Protein AF-A0A8T5QJD5-F1 (afdb_monomer_lite)

Radius of gyration: 32.27 Å; chains: 1; bounding box: 84×69×72 Å

Structure (mmCIF, N/CA/C/O backbone):
data_AF-A0A8T5QJD5-F1
#
_entry.id   AF-A0A8T5QJD5-F1
#
loop_
_atom_site.group_PDB
_atom_site.id
_atom_site.type_symbol
_atom_site.label_atom_id
_atom_site.label_alt_id
_atom_site.label_comp_id
_atom_site.label_asym_id
_atom_site.label_entity_id
_atom_site.label_seq_id
_atom_site.pdbx_PDB_ins_code
_atom_site.Cartn_x
_atom_site.Cartn_y
_atom_site.Cartn_z
_atom_site.occupancy
_atom_site.B_iso_or_equiv
_atom_site.auth_seq_id
_atom_site.auth_comp_id
_atom_site.auth_asym_id
_atom_site.auth_atom_id
_atom_site.pdbx_PDB_model_num
ATOM 1 N N . MET A 1 1 ? -54.727 23.164 -5.456 1.00 49.88 1 MET A N 1
ATOM 2 C CA . MET A 1 1 ? -55.532 22.119 -4.782 1.00 49.88 1 MET A CA 1
ATOM 3 C C . MET A 1 1 ? -55.330 22.254 -3.285 1.00 49.88 1 MET A C 1
ATOM 5 O O . MET A 1 1 ? -54.201 22.449 -2.861 1.00 49.88 1 MET A O 1
ATOM 9 N N . LYS A 1 2 ? -56.424 22.290 -2.519 1.00 39.78 2 LYS A N 1
ATOM 10 C CA . LYS A 1 2 ? -56.432 22.656 -1.095 1.00 39.78 2 LYS A CA 1
ATOM 11 C C . LYS A 1 2 ? -55.847 21.521 -0.223 1.00 39.78 2 LYS A C 1
ATOM 13 O O . LYS A 1 2 ? -56.154 20.363 -0.504 1.00 39.78 2 LYS A O 1
ATOM 18 N N . PRO A 1 3 ? -55.087 21.832 0.849 1.00 51.38 3 PRO A N 1
ATOM 19 C CA . PRO A 1 3 ? -54.448 20.852 1.747 1.00 51.38 3 PRO A CA 1
ATOM 20 C C . PRO A 1 3 ? -55.436 19.960 2.524 1.00 51.38 3 PRO A C 1
ATOM 22 O O . PRO A 1 3 ? -55.042 19.005 3.180 1.00 51.38 3 PRO A O 1
ATOM 25 N N . THR A 1 4 ? -56.735 20.232 2.414 1.00 52.94 4 THR A N 1
ATOM 26 C CA . THR A 1 4 ? -57.820 19.516 3.091 1.00 52.94 4 THR A CA 1
ATOM 27 C C . THR A 1 4 ? -58.129 18.140 2.487 1.00 52.94 4 THR A C 1
ATOM 29 O O . THR A 1 4 ? -58.708 17.302 3.166 1.00 52.94 4 THR A O 1
ATOM 32 N N . ILE A 1 5 ? -57.737 17.882 1.233 1.00 55.28 5 ILE A N 1
ATOM 33 C CA . ILE A 1 5 ? -58.013 16.600 0.553 1.00 55.28 5 ILE A CA 1
ATOM 34 C C . ILE A 1 5 ? -56.973 15.532 0.934 1.00 55.28 5 ILE A C 1
ATOM 36 O O . ILE A 1 5 ? -57.301 14.350 1.000 1.00 55.28 5 ILE A O 1
ATOM 40 N N . LEU A 1 6 ? -55.741 15.940 1.264 1.00 51.81 6 LEU A N 1
ATOM 41 C CA . LEU A 1 6 ? -54.671 15.009 1.640 1.00 51.81 6 LEU A CA 1
ATOM 42 C C . LEU A 1 6 ? -54.921 14.355 3.012 1.00 51.81 6 LEU A C 1
ATOM 44 O O . LEU A 1 6 ? -54.560 13.201 3.222 1.00 51.81 6 LEU A O 1
ATOM 48 N N . LEU A 1 7 ? -55.583 15.072 3.928 1.00 50.38 7 LEU A N 1
ATOM 49 C CA . LEU A 1 7 ? -55.827 14.603 5.296 1.00 50.38 7 LEU A CA 1
ATOM 50 C C . LEU A 1 7 ? -56.863 13.464 5.367 1.00 50.38 7 LEU A C 1
ATOM 52 O O . LEU A 1 7 ? -56.804 12.631 6.264 1.00 50.38 7 LEU A O 1
ATOM 56 N N . ILE A 1 8 ? -57.792 13.404 4.407 1.00 57.72 8 ILE A N 1
ATOM 57 C CA . ILE A 1 8 ? -58.857 12.387 4.373 1.00 57.72 8 ILE A CA 1
ATOM 58 C C . ILE A 1 8 ? -58.313 11.039 3.872 1.00 57.72 8 ILE A C 1
ATOM 60 O O . ILE A 1 8 ? -58.752 9.992 4.336 1.00 57.72 8 ILE A O 1
ATOM 64 N N . ILE A 1 9 ? -57.309 11.050 2.990 1.00 57.97 9 ILE A N 1
ATOM 65 C CA . ILE A 1 9 ? -56.689 9.821 2.466 1.00 57.97 9 ILE A CA 1
ATOM 66 C C . ILE A 1 9 ? -55.819 9.142 3.539 1.00 57.97 9 ILE A C 1
ATOM 68 O O . ILE A 1 9 ? -55.771 7.916 3.603 1.00 57.97 9 ILE A O 1
ATOM 72 N N . LEU A 1 10 ? -55.196 9.917 4.436 1.00 52.00 10 LEU A N 1
ATOM 73 C CA . LEU A 1 10 ? -54.355 9.377 5.511 1.00 52.00 10 LEU A CA 1
ATOM 74 C C . LEU A 1 10 ? -55.168 8.666 6.616 1.00 52.00 10 LEU A C 1
ATOM 76 O O . LEU A 1 10 ? -54.679 7.717 7.219 1.00 52.00 10 LEU A O 1
ATOM 80 N N . LEU A 1 11 ? -56.418 9.079 6.858 1.00 53.69 11 LEU A N 1
ATOM 81 C CA . LEU A 1 11 ? -57.286 8.501 7.899 1.00 53.69 11 LEU A CA 1
ATOM 82 C C . LEU A 1 11 ? -57.905 7.147 7.511 1.00 53.69 11 LEU A C 1
ATOM 84 O O . LEU A 1 11 ? -58.230 6.359 8.395 1.00 53.69 11 LEU A O 1
ATOM 88 N N . VAL A 1 12 ? -58.027 6.841 6.215 1.00 55.97 12 VAL A N 1
ATOM 89 C CA . VAL A 1 12 ? -58.604 5.567 5.736 1.00 55.97 12 VAL A CA 1
ATOM 90 C C . VAL A 1 12 ? -57.592 4.413 5.791 1.00 55.97 12 VAL A C 1
ATOM 92 O O . VAL A 1 12 ? -57.984 3.256 5.899 1.00 55.97 12 VAL A O 1
ATOM 95 N N . LEU A 1 13 ? -56.286 4.699 5.786 1.00 48.38 13 LEU A N 1
ATOM 96 C CA . LEU A 1 13 ? -55.245 3.660 5.807 1.00 48.38 13 LEU A CA 1
ATOM 97 C C . LEU A 1 13 ? -54.925 3.128 7.214 1.00 48.38 13 LEU A C 1
ATOM 99 O O . LEU A 1 13 ? -54.359 2.047 7.337 1.00 48.38 13 LEU A O 1
ATOM 103 N N . ILE A 1 14 ? -55.317 3.841 8.276 1.00 52.28 14 ILE A N 1
ATOM 104 C CA . ILE A 1 14 ? -55.012 3.455 9.666 1.00 52.28 14 ILE A CA 1
ATOM 105 C C . ILE A 1 14 ? -56.067 2.481 10.235 1.00 52.28 14 ILE A C 1
ATOM 107 O O . ILE A 1 14 ? -55.786 1.778 11.201 1.00 52.28 14 ILE A O 1
ATOM 111 N N . SER A 1 15 ? -57.256 2.352 9.624 1.00 45.84 15 SER A N 1
ATOM 112 C CA . SER A 1 15 ? -58.313 1.456 10.137 1.00 45.84 15 SER A CA 1
ATOM 113 C C . SER A 1 15 ? -58.298 0.029 9.572 1.00 45.84 15 SER A C 1
ATOM 115 O O . SER A 1 15 ? -59.206 -0.733 9.885 1.00 45.84 15 SER A O 1
ATOM 117 N N . ALA A 1 16 ? -57.329 -0.341 8.725 1.00 44.78 16 ALA A N 1
ATOM 118 C CA . ALA A 1 16 ? -57.345 -1.626 8.011 1.00 44.78 16 ALA A CA 1
ATOM 119 C C . ALA A 1 16 ? -56.396 -2.711 8.563 1.00 44.78 16 ALA A C 1
ATOM 121 O O . ALA A 1 16 ? -56.400 -3.817 8.033 1.00 44.78 16 ALA A O 1
ATOM 122 N N . CYS A 1 17 ? -55.612 -2.447 9.616 1.00 38.91 17 CYS A N 1
ATOM 123 C CA . CYS A 1 17 ? -54.627 -3.416 10.135 1.00 38.91 17 CYS A CA 1
ATOM 124 C C . CYS A 1 17 ? -54.745 -3.707 11.640 1.00 38.91 17 CYS A C 1
ATOM 126 O O . CYS A 1 17 ? -53.747 -4.013 12.285 1.00 38.91 17 CYS A O 1
ATOM 128 N N . SER A 1 18 ? -55.944 -3.625 12.217 1.00 41.47 18 SER A N 1
ATOM 129 C CA . SER A 1 18 ? -56.172 -4.076 13.592 1.00 41.47 18 SER A CA 1
ATOM 130 C C . SER A 1 18 ? -57.350 -5.035 13.604 1.00 41.47 18 SER A C 1
ATOM 132 O O . SER A 1 18 ? -58.482 -4.572 13.533 1.00 41.47 18 SER A O 1
ATOM 134 N N . GLN A 1 19 ? -57.064 -6.343 13.591 1.00 45.50 19 GLN A N 1
ATOM 135 C CA . GLN A 1 19 ? -57.913 -7.443 14.083 1.00 45.50 19 GLN A CA 1
ATOM 136 C C . GLN A 1 19 ? -57.375 -8.789 13.582 1.00 45.50 19 GLN A C 1
ATOM 138 O O . GLN A 1 19 ? -57.713 -9.188 12.474 1.00 45.50 19 GLN A O 1
ATOM 143 N N . VAL A 1 20 ? -56.589 -9.491 14.407 1.00 37.19 20 VAL A N 1
ATOM 144 C CA . VAL A 1 20 ? -56.597 -10.966 14.498 1.00 37.19 20 VAL A CA 1
ATOM 145 C C . VAL A 1 20 ? -56.137 -11.355 15.916 1.00 37.19 20 VAL A C 1
ATOM 147 O O . VAL A 1 20 ? -54.944 -11.358 16.204 1.00 37.19 20 VAL A O 1
ATOM 150 N N . GLU A 1 21 ? -57.085 -11.658 16.802 1.00 44.12 21 GLU A N 1
ATOM 151 C CA . GLU A 1 21 ? -56.886 -12.589 17.928 1.00 44.12 21 GLU A CA 1
ATOM 152 C C . GLU A 1 21 ? -57.167 -14.013 17.426 1.00 44.12 21 GLU A C 1
ATOM 154 O O . GLU A 1 21 ? -57.973 -14.176 16.502 1.00 44.12 21 GLU A O 1
ATOM 159 N N . PRO A 1 22 ? -56.593 -15.047 18.061 1.00 40.88 22 PRO A N 1
ATOM 160 C CA . PRO A 1 22 ? -57.340 -16.289 18.178 1.00 40.88 22 PRO A CA 1
ATOM 161 C C . PRO A 1 22 ? -57.477 -16.792 19.621 1.00 40.88 22 PRO A C 1
ATOM 163 O O . PRO A 1 22 ? -56.511 -16.979 20.358 1.00 40.88 22 PRO A O 1
ATOM 166 N N . GLU A 1 23 ? -58.756 -16.995 19.923 1.00 31.12 23 GLU A N 1
ATOM 167 C CA . GLU A 1 23 ? -59.457 -17.867 20.863 1.00 31.12 23 GLU A CA 1
ATOM 168 C C . GLU A 1 23 ? -58.674 -18.937 21.646 1.00 31.12 23 GLU A C 1
ATOM 170 O O . GLU A 1 23 ? -57.977 -19.799 21.111 1.00 31.12 23 GLU A O 1
ATOM 175 N N . ILE A 1 24 ? -58.964 -18.917 22.948 1.00 35.16 24 ILE A N 1
ATOM 176 C CA . ILE A 1 24 ? -58.814 -19.982 23.940 1.00 35.16 24 ILE A CA 1
ATOM 177 C C . ILE A 1 24 ? -59.814 -21.102 23.619 1.00 35.16 24 ILE A C 1
ATOM 179 O O . ILE A 1 24 ? -60.986 -20.821 23.373 1.00 35.16 24 ILE A O 1
ATOM 183 N N . ASN A 1 25 ? -59.388 -22.365 23.694 1.00 30.83 25 ASN A N 1
ATOM 184 C CA . ASN A 1 25 ? -60.309 -23.500 23.729 1.00 30.83 25 ASN A CA 1
ATOM 185 C C . ASN A 1 25 ? -59.859 -24.492 24.813 1.00 30.83 25 ASN A C 1
ATOM 187 O O . ASN A 1 25 ? -58.788 -25.091 24.709 1.00 30.83 25 ASN A O 1
ATOM 191 N N . GLU A 1 26 ? -60.667 -24.614 25.866 1.00 35.12 26 GLU A N 1
ATOM 192 C CA . GLU A 1 26 ? -60.489 -25.552 26.975 1.00 35.12 26 GLU A CA 1
ATOM 193 C C . GLU A 1 26 ? -61.300 -26.843 26.742 1.00 35.12 26 GLU A C 1
ATOM 195 O O . GLU A 1 26 ? -62.488 -26.784 26.437 1.00 35.12 26 GLU A O 1
ATOM 200 N N . GLU A 1 27 ? -60.625 -27.977 26.988 1.00 35.97 27 GLU A N 1
ATOM 201 C CA . GLU A 1 27 ? -61.108 -29.225 27.625 1.00 35.97 27 GLU A CA 1
ATOM 202 C C . GLU A 1 27 ? -62.121 -30.166 26.905 1.00 35.97 27 GLU A C 1
ATOM 204 O O . GLU A 1 27 ? -62.962 -29.738 26.117 1.00 35.97 27 GLU A O 1
ATOM 209 N N . PRO A 1 28 ? -62.014 -31.507 27.120 1.00 36.69 28 PRO A N 1
ATOM 210 C CA . PRO A 1 28 ? -62.523 -32.123 28.354 1.00 36.69 28 PRO A CA 1
ATOM 211 C C . PRO A 1 28 ? -61.636 -33.186 29.030 1.00 36.69 28 PRO A C 1
ATOM 213 O O . PRO A 1 28 ? -61.000 -34.035 28.406 1.00 36.69 28 PRO A O 1
ATOM 216 N N . VAL A 1 29 ? -61.739 -33.159 30.359 1.00 33.19 29 VAL A N 1
ATOM 217 C CA . VAL A 1 29 ? -61.403 -34.173 31.367 1.00 33.19 29 VAL A CA 1
ATOM 218 C C . VAL A 1 29 ? -62.028 -35.546 31.072 1.00 33.19 29 VAL A C 1
ATOM 220 O O . VAL A 1 29 ? -63.230 -35.644 30.828 1.00 33.19 29 VAL A O 1
ATOM 223 N N . VAL A 1 30 ? -61.251 -36.623 31.252 1.00 32.59 30 VAL A N 1
ATOM 224 C CA . VAL A 1 30 ? -61.767 -37.950 31.645 1.00 32.59 30 VAL A CA 1
ATOM 225 C C . VAL A 1 30 ? -60.861 -38.526 32.738 1.00 32.59 30 VAL A C 1
ATOM 227 O O . VAL A 1 30 ? -59.655 -38.657 32.558 1.00 32.59 30 VAL A O 1
ATOM 230 N N . ALA A 1 31 ? -61.465 -38.844 33.882 1.00 31.39 31 ALA A N 1
ATOM 231 C CA . ALA A 1 31 ? -60.838 -39.422 35.065 1.00 31.39 31 ALA A CA 1
ATOM 232 C C . ALA A 1 31 ? -60.899 -40.962 35.056 1.00 31.39 31 ALA A C 1
ATOM 234 O O . ALA A 1 31 ? -61.923 -41.504 34.644 1.00 31.39 31 ALA A O 1
ATOM 235 N N . ALA A 1 32 ? -59.865 -41.637 35.583 1.00 28.56 32 ALA A N 1
ATOM 236 C CA . ALA A 1 32 ? -59.956 -42.676 36.633 1.00 28.56 32 ALA A CA 1
ATOM 237 C C . ALA A 1 32 ? -58.623 -43.442 36.833 1.00 28.56 32 ALA A C 1
ATOM 239 O O . ALA A 1 32 ? -58.119 -43.993 35.864 1.00 28.56 32 ALA A O 1
ATOM 240 N N . ALA A 1 33 ? -58.157 -43.466 38.099 1.00 27.30 33 ALA A N 1
ATOM 241 C CA . ALA A 1 33 ? -57.460 -44.514 38.892 1.00 27.30 33 ALA A CA 1
ATOM 242 C C . ALA A 1 33 ? -56.319 -45.345 38.232 1.00 27.30 33 ALA A C 1
ATOM 244 O O . ALA A 1 33 ? -56.444 -45.778 37.100 1.00 27.30 33 ALA A O 1
ATOM 245 N N . GLU A 1 34 ? -55.164 -45.649 38.834 1.00 31.20 34 GLU A N 1
ATOM 246 C CA . GLU A 1 34 ? -54.807 -46.061 40.203 1.00 31.20 34 GLU A CA 1
ATOM 247 C C . GLU A 1 34 ? -53.324 -45.728 40.520 1.00 31.20 34 GLU A C 1
ATOM 249 O O . GLU A 1 34 ? -52.548 -45.328 39.655 1.00 31.20 34 GLU A O 1
ATOM 254 N N . GLU A 1 35 ? -52.980 -45.880 41.799 1.00 31.72 35 GLU A N 1
ATOM 255 C CA . GLU A 1 35 ? -51.715 -45.639 42.505 1.00 31.72 35 GLU A CA 1
ATOM 256 C C . GLU A 1 35 ? -50.503 -46.428 41.958 1.00 31.72 35 GLU A C 1
ATOM 258 O O . GLU A 1 35 ? -50.637 -47.598 41.627 1.00 31.72 35 GLU A O 1
ATOM 263 N N . GLU A 1 36 ? -49.297 -45.841 41.953 1.00 29.75 36 GLU A N 1
ATOM 264 C CA . GLU A 1 36 ? -48.186 -46.265 42.829 1.00 29.75 36 GLU A CA 1
ATOM 265 C C . GLU A 1 36 ? -46.891 -45.461 42.599 1.00 29.75 36 GLU A C 1
ATOM 267 O O . GLU A 1 36 ? -46.620 -44.858 41.566 1.00 29.75 36 GLU A O 1
ATOM 272 N N . HIS A 1 37 ? -46.119 -45.442 43.674 1.00 29.91 37 HIS A N 1
ATOM 273 C CA . HIS A 1 37 ? -44.951 -44.652 44.024 1.00 29.91 37 HIS A CA 1
ATOM 274 C C . HIS A 1 37 ? -43.679 -45.089 43.267 1.00 29.91 37 HIS A C 1
ATOM 276 O O . HIS A 1 37 ? -43.241 -46.207 43.496 1.00 29.91 37 HIS A O 1
ATOM 282 N N . VAL A 1 38 ? -43.000 -44.211 42.510 1.00 34.75 38 VAL A N 1
ATOM 283 C CA . VAL A 1 38 ? -41.521 -44.220 42.382 1.00 34.75 38 VAL A CA 1
ATOM 284 C C . VAL A 1 38 ? -41.025 -42.796 42.095 1.00 34.75 38 VAL A C 1
ATOM 286 O O . VAL A 1 38 ? -41.482 -42.138 41.167 1.00 34.75 38 VAL A O 1
ATOM 289 N N . GLN A 1 39 ? -40.109 -42.318 42.937 1.00 36.06 39 GLN A N 1
ATOM 290 C CA . GLN A 1 39 ? -39.330 -41.096 42.745 1.00 36.06 39 GLN A CA 1
ATOM 291 C C . GLN A 1 39 ? -38.335 -41.299 41.595 1.00 36.06 39 GLN A C 1
ATOM 293 O O . GLN A 1 39 ? -37.479 -42.174 41.696 1.00 36.06 39 GLN A O 1
ATOM 298 N N . GLU A 1 40 ? -38.396 -40.467 40.558 1.00 33.69 40 GLU A N 1
ATOM 299 C CA . GLU A 1 40 ? -37.273 -40.265 39.639 1.00 33.69 40 GLU A CA 1
ATOM 300 C C . GLU A 1 40 ? -36.827 -38.805 39.719 1.00 33.69 40 GLU A C 1
ATOM 302 O O . GLU A 1 40 ? -37.634 -37.876 39.646 1.00 33.69 40 GLU A O 1
ATOM 307 N N . GLU A 1 41 ? -35.529 -38.636 39.964 1.00 33.78 41 GLU A N 1
ATOM 308 C CA . GLU A 1 41 ? -34.818 -37.366 40.018 1.00 33.78 41 GLU A CA 1
ATOM 309 C C . GLU A 1 41 ? -35.130 -36.513 38.788 1.00 33.78 41 GLU A C 1
ATOM 311 O O . GLU A 1 41 ? -34.833 -36.881 37.651 1.00 33.78 41 GLU A O 1
ATOM 316 N N . VAL A 1 42 ? -35.651 -35.313 39.032 1.00 32.72 42 VAL A N 1
ATOM 317 C CA . VAL A 1 42 ? -35.564 -34.218 38.071 1.00 32.72 42 VAL A CA 1
ATOM 318 C C . VAL A 1 42 ? -34.091 -33.821 37.995 1.00 32.72 42 VAL A C 1
ATOM 320 O O . VAL A 1 42 ? -33.610 -32.999 38.771 1.00 32.72 42 VAL A O 1
ATOM 323 N N . VAL A 1 43 ? -33.352 -34.432 37.071 1.00 35.59 43 VAL A N 1
ATOM 324 C CA . VAL A 1 43 ? -32.109 -33.846 36.574 1.00 35.59 43 VAL A CA 1
ATOM 325 C C . VAL A 1 43 ? -32.535 -32.673 35.698 1.00 35.59 43 VAL A C 1
ATOM 327 O O . VAL A 1 43 ? -32.822 -32.842 34.512 1.00 35.59 43 VAL A O 1
ATOM 330 N N . GLU A 1 44 ? -32.625 -31.483 36.299 1.00 37.06 44 GLU A N 1
ATOM 331 C CA . GLU A 1 44 ? -32.599 -30.223 35.557 1.00 37.06 44 GLU A CA 1
ATOM 332 C C . GLU A 1 44 ? -31.294 -30.201 34.759 1.00 37.06 44 GLU A C 1
ATOM 334 O O . GLU A 1 44 ? -30.229 -29.814 35.237 1.00 37.06 44 GLU A O 1
ATOM 339 N N . THR A 1 45 ? -31.365 -30.670 33.518 1.00 37.09 45 THR A N 1
ATOM 340 C CA . THR A 1 45 ? -30.362 -30.356 32.514 1.00 37.09 45 THR A CA 1
ATOM 341 C C . THR A 1 45 ? -30.598 -28.901 32.159 1.00 37.09 45 THR A C 1
ATOM 343 O O . THR A 1 45 ? -31.398 -28.562 31.289 1.00 37.09 45 THR A O 1
ATOM 346 N N . VAL A 1 46 ? -29.932 -28.024 32.910 1.00 41.94 46 VAL A N 1
ATOM 347 C CA . VAL A 1 46 ? -29.691 -26.651 32.493 1.00 41.94 46 VAL A CA 1
ATOM 348 C C . VAL A 1 46 ? -28.959 -26.764 31.158 1.00 41.94 46 VAL A C 1
ATOM 350 O O . VAL A 1 46 ? -27.764 -27.048 31.110 1.00 41.94 46 VAL A O 1
ATOM 353 N N . ASN A 1 47 ? -29.696 -26.611 30.059 1.00 40.97 47 ASN A N 1
ATOM 354 C CA . ASN A 1 47 ? -29.115 -26.257 28.774 1.00 40.97 47 ASN A CA 1
ATOM 355 C C . ASN A 1 47 ? -28.573 -24.834 28.943 1.00 40.97 47 ASN A C 1
ATOM 357 O O . ASN A 1 47 ? -29.205 -23.855 28.551 1.00 40.97 47 ASN A O 1
ATOM 361 N N . GLU A 1 48 ? -27.410 -24.717 29.582 1.00 41.19 48 GLU A N 1
ATOM 362 C CA . GLU A 1 48 ? -26.517 -23.598 29.352 1.00 41.19 48 GLU A CA 1
ATOM 363 C C . GLU A 1 48 ? -26.147 -23.694 27.873 1.00 41.19 48 GLU A C 1
ATOM 365 O O . GLU A 1 48 ? -25.255 -24.438 27.464 1.00 41.19 48 GLU A O 1
ATOM 370 N N . THR A 1 49 ? -26.889 -22.970 27.035 1.00 37.81 49 THR A N 1
ATOM 371 C CA . THR A 1 49 ? -26.317 -22.413 25.817 1.00 37.81 49 THR A CA 1
ATOM 372 C C . THR A 1 49 ? -25.109 -21.617 26.273 1.00 37.81 49 THR A C 1
ATOM 374 O O . THR A 1 49 ? -25.230 -20.474 26.705 1.00 37.81 49 THR A O 1
ATOM 377 N N . ILE A 1 50 ? -23.951 -22.270 26.250 1.00 49.66 50 ILE A N 1
ATOM 378 C CA . ILE A 1 50 ? -22.668 -21.599 26.203 1.00 49.66 50 ILE A CA 1
ATOM 379 C C . ILE A 1 50 ? -22.767 -20.769 24.926 1.00 49.66 50 ILE A C 1
ATOM 381 O O . ILE A 1 50 ? -22.652 -21.309 23.826 1.00 49.66 50 ILE A O 1
ATOM 385 N N . GLU A 1 51 ? -23.106 -19.486 25.058 1.00 45.12 51 GLU A N 1
ATOM 386 C CA . GLU A 1 51 ? -22.786 -18.523 24.017 1.00 45.12 51 GLU A CA 1
ATOM 387 C C . GLU A 1 51 ? -21.286 -18.701 23.796 1.00 45.12 51 GLU A C 1
ATOM 389 O O . GLU A 1 51 ? -20.489 -18.428 24.696 1.00 45.12 51 GLU A O 1
ATOM 394 N N . GLU A 1 52 ? -20.905 -19.285 22.654 1.00 43.97 52 GLU A N 1
ATOM 395 C CA . GLU A 1 52 ? -19.526 -19.249 22.191 1.00 43.97 52 GLU A CA 1
ATOM 396 C C . GLU A 1 52 ? -19.181 -17.772 22.093 1.00 43.97 52 GLU A C 1
ATOM 398 O O . GLU A 1 52 ? -19.534 -17.088 21.134 1.00 43.97 52 GLU A O 1
ATOM 403 N N . GLN A 1 53 ? -18.577 -17.259 23.160 1.00 50.28 53 GLN A N 1
ATOM 404 C CA . GLN A 1 53 ? -18.088 -15.906 23.216 1.00 50.28 53 GLN A CA 1
ATOM 405 C C . GLN A 1 53 ? -17.017 -15.846 22.135 1.00 50.28 53 GLN A C 1
ATOM 407 O O . GLN A 1 53 ? -15.944 -16.438 22.290 1.00 50.28 53 GLN A O 1
ATOM 412 N N . GLU A 1 54 ? -17.366 -15.242 20.994 1.00 60.94 54 GLU A N 1
ATOM 413 C CA . GLU A 1 54 ? -16.439 -15.088 19.883 1.00 60.94 54 GLU A CA 1
ATOM 414 C C . GLU A 1 54 ? -15.131 -14.526 20.448 1.00 60.94 54 GLU A C 1
ATOM 416 O O . GLU A 1 54 ? -15.165 -13.623 21.296 1.00 60.94 54 GLU A O 1
ATOM 421 N N . PRO A 1 55 ? -13.976 -15.092 20.062 1.00 64.94 55 PRO A N 1
ATOM 422 C CA . PRO A 1 55 ? -12.711 -14.676 20.632 1.00 64.94 55 PRO A CA 1
ATOM 423 C C . PRO A 1 55 ? -12.569 -13.167 20.452 1.00 64.94 55 PRO A C 1
ATOM 425 O O . PRO A 1 55 ? -12.722 -12.647 19.345 1.00 64.94 55 PRO A O 1
ATOM 428 N N . VAL A 1 56 ? -12.290 -12.466 21.552 1.00 77.19 56 VAL A N 1
ATOM 429 C CA . VAL A 1 56 ? -12.016 -11.029 21.530 1.00 77.19 56 VAL A CA 1
ATOM 430 C C . VAL A 1 56 ? -10.733 -10.826 20.726 1.00 77.19 56 VAL A C 1
ATOM 432 O O . VAL A 1 56 ? -9.633 -10.974 21.251 1.00 77.19 56 VAL A O 1
ATOM 435 N N . ILE A 1 57 ? -10.882 -10.550 19.432 1.00 88.06 57 ILE A N 1
ATOM 436 C CA . ILE A 1 57 ? -9.769 -10.209 18.547 1.00 88.06 57 ILE A CA 1
ATOM 437 C C . ILE A 1 57 ? -9.342 -8.769 18.817 1.00 88.06 57 ILE A C 1
ATOM 439 O O . ILE A 1 57 ? -10.179 -7.868 18.930 1.00 88.06 57 ILE A O 1
ATOM 443 N N . THR A 1 58 ? -8.035 -8.546 18.893 1.00 92.88 58 THR A N 1
ATOM 444 C CA . THR A 1 58 ? -7.466 -7.196 18.992 1.00 92.88 58 THR A CA 1
ATOM 445 C C . THR A 1 58 ? -7.773 -6.371 17.736 1.00 92.88 58 THR A C 1
ATOM 447 O O . THR A 1 58 ? -8.160 -6.907 16.690 1.00 92.88 58 THR A O 1
ATOM 450 N N . CYS A 1 59 ? -7.616 -5.044 17.820 1.00 94.56 59 CYS A N 1
ATOM 451 C CA . CYS A 1 59 ? -7.815 -4.173 16.660 1.00 94.56 59 CYS A CA 1
ATOM 452 C C . CYS A 1 59 ? -6.842 -4.537 15.533 1.00 94.56 59 CYS A C 1
ATOM 454 O O . CYS A 1 59 ? -7.244 -4.641 14.376 1.00 94.56 59 CYS A O 1
ATOM 456 N N . GLU A 1 60 ? -5.581 -4.788 15.871 1.00 96.12 60 GLU A N 1
ATOM 457 C CA . GLU A 1 60 ? -4.536 -5.158 14.928 1.00 96.12 60 GLU A CA 1
ATOM 458 C C . GLU A 1 60 ? -4.826 -6.511 14.270 1.00 96.12 60 GLU A C 1
ATOM 460 O O . GLU A 1 60 ? -4.755 -6.606 13.049 1.00 96.12 60 GLU A O 1
ATOM 465 N N . GLU A 1 61 ? -5.251 -7.530 15.026 1.00 95.62 61 GLU A N 1
ATOM 466 C CA . GLU A 1 61 ? -5.653 -8.829 14.456 1.00 95.62 61 GLU A CA 1
ATOM 467 C C . GLU A 1 61 ? -6.868 -8.696 13.527 1.00 95.62 61 GLU A C 1
ATOM 469 O O . GLU A 1 61 ? -6.914 -9.299 12.450 1.00 95.62 61 GLU A O 1
ATOM 474 N N . TRP A 1 62 ? -7.849 -7.870 13.906 1.00 95.25 62 TRP A N 1
ATOM 475 C CA . TRP A 1 62 ? -8.974 -7.537 13.036 1.00 95.25 62 TRP A CA 1
ATOM 476 C C . TRP A 1 62 ? -8.504 -6.833 11.754 1.00 95.25 62 TRP A C 1
ATOM 478 O O . TRP A 1 62 ? -8.921 -7.218 10.659 1.00 95.25 62 TRP A O 1
ATOM 488 N N . ALA A 1 63 ? -7.618 -5.845 11.853 1.00 96.69 63 ALA A N 1
ATOM 489 C CA . ALA A 1 63 ? -7.090 -5.124 10.702 1.00 96.69 63 ALA A CA 1
ATOM 490 C C . ALA A 1 63 ? -6.278 -6.043 9.774 1.00 96.69 63 ALA A C 1
ATOM 492 O O . ALA A 1 63 ? -6.471 -6.015 8.558 1.00 96.69 63 ALA A O 1
ATOM 493 N N . GLU A 1 64 ? -5.433 -6.915 10.331 1.00 96.44 64 GLU A N 1
ATOM 494 C CA . GLU A 1 64 ? -4.674 -7.912 9.572 1.00 96.44 64 GLU A CA 1
ATOM 495 C C . GLU A 1 64 ? -5.590 -8.893 8.832 1.00 96.44 64 GLU A C 1
ATOM 497 O O . GLU A 1 64 ? -5.309 -9.263 7.689 1.00 96.44 64 GLU A O 1
ATOM 502 N N . SER A 1 65 ? -6.737 -9.253 9.422 1.00 95.25 65 SER A N 1
ATOM 503 C CA . SER A 1 65 ? -7.734 -10.110 8.765 1.00 95.25 65 SER A CA 1
ATOM 504 C C . SER A 1 65 ? -8.318 -9.495 7.481 1.00 95.25 65 SER A C 1
ATOM 506 O O . SER A 1 65 ? -8.792 -10.227 6.601 1.00 95.25 65 SER A O 1
ATOM 508 N N . LEU A 1 66 ? -8.245 -8.163 7.351 1.00 95.56 66 LEU A N 1
ATOM 509 C CA . LEU A 1 66 ? -8.704 -7.394 6.194 1.00 95.56 66 LEU A CA 1
ATOM 510 C C . LEU A 1 66 ? -7.621 -7.188 5.130 1.00 95.56 66 LEU A C 1
ATOM 512 O O . LEU A 1 66 ? -7.923 -6.667 4.050 1.00 95.56 66 LEU A O 1
ATOM 516 N N . PHE A 1 67 ? -6.373 -7.590 5.376 1.00 94.69 67 PHE A N 1
ATOM 517 C CA . PHE A 1 67 ? -5.322 -7.443 4.375 1.00 94.69 67 PHE A CA 1
ATOM 518 C C . PHE A 1 67 ? -5.577 -8.379 3.187 1.00 94.69 67 PHE A C 1
ATOM 520 O O . PHE A 1 67 ? -5.865 -9.568 3.368 1.00 94.69 67 PHE A O 1
ATOM 527 N N . PRO A 1 68 ? -5.466 -7.882 1.943 1.00 90.56 68 PRO A N 1
ATOM 528 C CA . PRO A 1 68 ? -5.556 -8.754 0.788 1.00 90.56 68 PRO A CA 1
ATOM 529 C C . PRO A 1 68 ? -4.332 -9.677 0.749 1.00 90.56 68 PRO A C 1
ATOM 531 O O . PRO A 1 68 ? -3.229 -9.300 1.150 1.00 90.56 68 PRO A O 1
ATOM 534 N N . MET A 1 69 ? -4.518 -10.887 0.215 1.00 88.81 69 MET A N 1
ATOM 535 C CA . MET A 1 69 ? -3.450 -11.895 0.132 1.00 88.81 69 MET A CA 1
ATOM 536 C C . MET A 1 69 ? -2.230 -11.410 -0.655 1.00 88.81 69 MET A C 1
ATOM 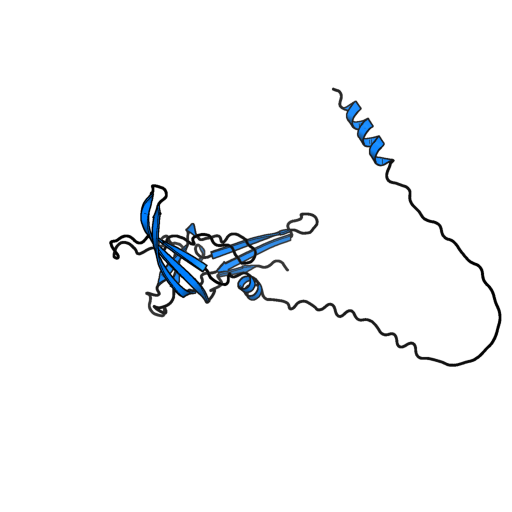538 O O . MET A 1 69 ? -1.125 -11.877 -0.414 1.00 88.81 69 MET A O 1
ATOM 542 N N . GLN A 1 70 ? -2.432 -10.508 -1.615 1.00 87.69 70 GLN A N 1
ATOM 543 C CA . GLN A 1 70 ? -1.368 -9.882 -2.386 1.00 87.69 70 GLN A CA 1
ATOM 544 C C . GLN A 1 70 ? -1.792 -8.487 -2.842 1.00 87.69 70 GLN A C 1
ATOM 546 O O . GLN A 1 70 ? -2.966 -8.239 -3.117 1.00 87.69 70 GLN A O 1
ATOM 551 N N . TRP A 1 71 ? -0.813 -7.603 -2.976 1.00 89.44 71 TRP A N 1
ATOM 552 C CA . TRP A 1 71 ? -0.966 -6.256 -3.509 1.00 89.44 71 TRP A CA 1
ATOM 553 C C . TRP A 1 71 ? -0.295 -6.177 -4.872 1.00 89.44 71 TRP A C 1
ATOM 555 O O . TRP A 1 71 ? 0.826 -6.659 -5.029 1.00 89.44 71 TRP A O 1
ATOM 565 N N . VAL A 1 72 ? -0.953 -5.559 -5.852 1.00 87.69 72 VAL A N 1
ATOM 566 C CA . VAL A 1 72 ? -0.396 -5.401 -7.201 1.00 87.69 72 VAL A CA 1
ATOM 567 C C . VAL A 1 72 ? -0.141 -3.930 -7.485 1.00 87.69 72 VAL A C 1
ATOM 569 O O . VAL A 1 72 ? -1.067 -3.132 -7.633 1.00 87.69 72 VAL A O 1
ATOM 572 N N . PHE A 1 73 ? 1.134 -3.588 -7.605 1.00 86.25 73 PHE A N 1
ATOM 573 C CA . PHE A 1 73 ? 1.585 -2.269 -8.022 1.00 86.25 73 PHE A CA 1
ATOM 574 C C . PHE A 1 73 ? 1.993 -2.308 -9.489 1.00 86.25 73 PHE A C 1
ATOM 576 O O . PHE A 1 73 ? 2.543 -3.305 -9.969 1.00 86.25 73 PHE A O 1
ATOM 583 N N . ASN A 1 74 ? 1.732 -1.219 -10.204 1.00 80.88 74 ASN A N 1
ATOM 584 C CA . ASN A 1 74 ? 2.181 -1.041 -11.574 1.00 80.88 74 ASN A CA 1
ATOM 585 C C . ASN A 1 74 ? 3.107 0.170 -11.692 1.00 80.88 74 ASN A C 1
ATOM 587 O O . ASN A 1 74 ? 2.961 1.186 -11.014 1.00 80.88 74 ASN A O 1
ATOM 591 N N . GLN A 1 75 ? 4.082 0.039 -12.578 1.00 76.19 75 GLN A N 1
ATOM 592 C CA . GLN A 1 75 ? 5.040 1.079 -12.896 1.00 76.19 75 GLN A CA 1
ATOM 593 C C . GLN A 1 75 ? 5.212 1.119 -14.409 1.00 76.19 75 GLN A C 1
ATOM 595 O O . GLN A 1 75 ? 5.562 0.110 -15.019 1.00 76.19 75 GLN A O 1
ATOM 600 N N . GLU A 1 76 ? 4.971 2.275 -15.018 1.00 74.62 76 GLU A N 1
ATOM 601 C CA . GLU A 1 76 ? 5.365 2.493 -16.407 1.00 74.62 76 GLU A CA 1
ATOM 602 C C . GLU A 1 76 ? 6.896 2.500 -16.484 1.00 74.62 76 GLU A C 1
ATOM 604 O O . GLU A 1 76 ? 7.560 3.185 -15.706 1.00 74.62 76 GLU A O 1
ATOM 609 N N . VAL A 1 77 ? 7.453 1.689 -17.381 1.00 71.88 77 VAL A N 1
ATOM 610 C CA . VAL A 1 77 ? 8.891 1.545 -17.590 1.00 71.88 77 VAL A CA 1
ATOM 611 C C . VAL A 1 77 ? 9.265 2.252 -18.876 1.00 71.88 77 VAL A C 1
ATOM 613 O O . VAL A 1 77 ? 8.888 1.815 -19.961 1.00 71.88 77 VAL A O 1
ATOM 616 N N . THR A 1 78 ? 10.023 3.339 -18.759 1.00 61.97 78 THR A N 1
ATOM 617 C CA . THR A 1 78 ? 10.615 3.984 -19.935 1.00 61.97 78 THR A CA 1
ATOM 618 C C . THR A 1 78 ? 11.877 3.239 -20.369 1.00 61.97 78 THR A C 1
ATOM 620 O O . THR A 1 78 ? 12.534 2.591 -19.553 1.00 61.97 78 THR A O 1
ATOM 623 N N . ASP A 1 79 ? 12.237 3.331 -21.652 1.00 55.50 79 ASP A N 1
ATOM 624 C CA . ASP A 1 79 ? 13.450 2.698 -22.194 1.00 55.50 79 ASP A CA 1
ATOM 625 C C . ASP A 1 79 ? 14.761 3.275 -21.604 1.00 55.50 79 ASP A C 1
ATOM 627 O O . ASP A 1 79 ? 15.826 2.703 -21.832 1.00 55.50 79 ASP A O 1
ATOM 631 N N . ASP A 1 80 ? 14.694 4.359 -20.815 1.00 52.19 80 ASP A N 1
ATOM 632 C CA . ASP A 1 80 ? 15.788 4.855 -19.970 1.00 52.19 80 ASP A CA 1
ATOM 633 C C . ASP A 1 80 ? 15.596 4.403 -18.497 1.00 52.19 80 ASP A C 1
ATOM 635 O O . ASP A 1 80 ? 14.791 4.973 -17.744 1.00 52.19 80 ASP A O 1
ATOM 639 N N . PRO A 1 81 ? 16.356 3.394 -18.027 1.00 42.94 81 PRO A N 1
ATOM 640 C CA . PRO A 1 81 ? 16.259 2.886 -16.658 1.00 42.94 81 PRO A CA 1
ATOM 641 C C . PRO A 1 81 ? 16.617 3.930 -15.589 1.00 42.94 81 PRO A C 1
ATOM 643 O O . PRO A 1 81 ? 16.222 3.779 -14.433 1.00 42.94 81 PRO A O 1
ATOM 646 N N . GLY A 1 82 ? 17.361 4.987 -15.944 1.00 44.91 82 GLY A N 1
ATOM 647 C CA . GLY A 1 82 ? 17.778 6.045 -15.020 1.00 44.91 82 GLY A CA 1
ATOM 648 C C . GLY A 1 82 ? 16.654 7.011 -14.635 1.00 44.91 82 GLY A C 1
ATOM 649 O O . GLY A 1 82 ? 16.696 7.585 -13.543 1.00 44.91 82 GLY A O 1
ATOM 650 N N . LEU A 1 83 ? 15.643 7.149 -15.500 1.00 40.47 83 LEU A N 1
ATOM 651 C CA . LEU A 1 83 ? 14.468 8.009 -15.307 1.00 40.47 83 LEU A CA 1
ATOM 652 C C . LEU A 1 83 ? 13.292 7.277 -14.643 1.00 40.47 83 LEU A C 1
ATOM 654 O O . LEU A 1 83 ? 12.386 7.908 -14.102 1.00 40.47 83 LEU A O 1
ATOM 658 N N . THR A 1 84 ? 13.322 5.946 -14.618 1.00 50.56 84 THR A N 1
ATOM 659 C CA . THR A 1 84 ? 12.209 5.117 -14.145 1.00 50.56 84 THR A CA 1
ATOM 660 C C . THR A 1 84 ? 12.363 4.760 -12.660 1.00 50.56 84 THR A C 1
ATOM 662 O O . THR A 1 84 ? 12.607 3.608 -12.303 1.00 50.56 84 THR A O 1
ATOM 665 N N . LYS A 1 85 ? 12.275 5.751 -11.763 1.00 48.22 85 LYS A N 1
ATOM 666 C CA . LYS A 1 85 ? 12.502 5.534 -10.316 1.00 48.22 85 LYS A CA 1
ATOM 667 C C . LYS A 1 85 ? 11.254 5.472 -9.444 1.00 48.22 85 LYS A C 1
ATOM 669 O O . LYS A 1 85 ? 11.376 5.122 -8.276 1.00 48.22 85 LYS A O 1
ATOM 674 N N . GLU A 1 86 ? 10.070 5.760 -9.974 1.00 53.59 86 GLU A N 1
ATOM 675 C CA . GLU A 1 86 ? 8.878 5.896 -9.132 1.00 53.59 86 GLU A CA 1
ATOM 676 C C . GLU A 1 86 ? 7.797 4.886 -9.523 1.00 53.59 86 GLU A C 1
ATOM 678 O O . GLU A 1 86 ? 7.313 4.872 -10.653 1.00 53.59 86 GLU A O 1
ATOM 683 N N . ILE A 1 87 ? 7.443 4.006 -8.583 1.00 55.78 87 ILE A N 1
ATOM 684 C CA . ILE A 1 87 ? 6.225 3.194 -8.650 1.00 55.78 87 ILE A CA 1
ATOM 685 C C . ILE A 1 87 ? 5.083 4.141 -8.277 1.00 55.78 87 ILE A C 1
ATOM 687 O O . ILE A 1 87 ? 4.954 4.521 -7.114 1.00 55.78 87 ILE A O 1
ATOM 691 N N . LEU A 1 88 ? 4.313 4.584 -9.272 1.00 58.06 88 LEU A N 1
ATOM 692 C CA . LEU A 1 88 ? 3.366 5.695 -9.113 1.00 58.06 88 LEU A CA 1
ATOM 693 C C . LEU A 1 88 ? 1.924 5.281 -8.795 1.00 58.06 88 LEU A C 1
ATOM 695 O O . LEU A 1 88 ? 1.081 6.157 -8.620 1.00 58.06 88 LEU A O 1
ATOM 699 N N . GLY A 1 89 ? 1.604 3.995 -8.667 1.00 58.91 89 GLY A N 1
ATOM 700 C CA . GLY A 1 89 ? 0.233 3.637 -8.322 1.00 58.91 89 GLY A CA 1
ATOM 701 C C . GLY A 1 89 ? 0.058 2.227 -7.803 1.00 58.91 89 GLY A C 1
ATOM 702 O O . GLY A 1 89 ? 0.535 1.252 -8.382 1.00 58.91 89 GLY A O 1
ATOM 703 N N . LEU A 1 90 ? -0.701 2.119 -6.717 1.00 69.62 90 LEU A N 1
ATOM 704 C CA . LEU A 1 90 ? -1.515 0.936 -6.495 1.00 69.62 90 LEU A CA 1
ATOM 705 C C . LEU A 1 90 ? -2.559 0.912 -7.619 1.00 69.62 90 LEU A C 1
ATOM 707 O O . LEU A 1 90 ? -3.346 1.852 -7.720 1.00 69.62 90 LEU A O 1
ATOM 711 N N . ARG A 1 91 ? -2.525 -0.114 -8.479 1.00 57.91 91 ARG A N 1
ATOM 712 C CA . ARG A 1 91 ? -3.331 -0.170 -9.714 1.00 57.91 91 ARG A CA 1
ATOM 713 C C . ARG A 1 91 ? -4.821 0.038 -9.441 1.00 57.91 91 ARG A C 1
ATOM 715 O O . ARG A 1 91 ? -5.481 0.738 -10.190 1.00 57.91 91 ARG A O 1
ATOM 722 N N . GLU A 1 92 ? -5.294 -0.598 -8.382 1.00 59.97 92 GLU A N 1
ATOM 723 C CA . GLU A 1 92 ? -6.592 -0.488 -7.724 1.00 59.97 92 GLU A CA 1
ATOM 724 C C . GLU A 1 92 ? -6.468 -1.437 -6.531 1.00 59.97 92 GLU A C 1
ATOM 726 O O . GLU A 1 92 ? -5.967 -2.555 -6.678 1.00 59.97 92 GLU A O 1
ATOM 731 N N . GLY A 1 93 ? -6.821 -0.978 -5.337 1.00 71.56 93 GLY A N 1
ATOM 732 C CA . GLY A 1 93 ? -6.686 -1.787 -4.137 1.00 71.56 93 GLY A CA 1
ATOM 733 C C . GLY A 1 93 ? -7.927 -1.662 -3.291 1.00 71.56 93 GLY A C 1
ATOM 734 O O . GLY A 1 93 ? -8.252 -0.570 -2.819 1.00 71.56 93 GLY A O 1
ATOM 735 N N . THR A 1 94 ? -8.578 -2.792 -3.074 1.00 88.19 94 THR A N 1
ATOM 736 C CA . THR A 1 94 ? -9.532 -2.954 -1.993 1.00 88.19 94 THR A CA 1
ATOM 737 C C . THR A 1 94 ? -8.893 -3.736 -0.856 1.00 88.19 94 THR A C 1
ATOM 739 O O . THR A 1 94 ? -7.989 -4.557 -1.046 1.00 88.19 94 THR A O 1
ATOM 742 N N . TRP A 1 95 ? -9.367 -3.459 0.348 1.00 93.06 95 TRP A N 1
ATOM 743 C CA . TRP A 1 95 ? -9.246 -4.384 1.461 1.00 93.06 95 TRP A CA 1
ATOM 744 C C . TRP A 1 95 ? -10.053 -5.650 1.151 1.00 93.06 95 TRP A C 1
ATOM 746 O O . TRP A 1 95 ? -10.840 -5.692 0.204 1.00 93.06 95 TRP A O 1
ATOM 756 N N . LYS A 1 96 ? -9.866 -6.707 1.938 1.00 93.69 96 LYS A N 1
ATOM 757 C CA . LYS A 1 96 ? -10.520 -8.002 1.699 1.00 93.69 96 LYS A CA 1
ATOM 758 C C . LYS A 1 96 ? -12.055 -7.938 1.745 1.00 93.69 96 LYS A C 1
ATOM 760 O O . LYS A 1 96 ? -12.706 -8.815 1.191 1.00 93.69 96 LYS A O 1
ATOM 765 N N . ASP A 1 97 ? -12.621 -6.918 2.388 1.00 92.62 97 ASP A N 1
ATOM 766 C CA . ASP A 1 97 ? -14.061 -6.644 2.444 1.00 92.62 97 ASP A CA 1
ATOM 767 C C . ASP A 1 97 ? -14.550 -5.692 1.332 1.00 92.62 97 ASP A C 1
ATOM 769 O O . ASP A 1 97 ? -15.598 -5.060 1.470 1.00 92.62 97 ASP A O 1
ATOM 773 N N . ASP A 1 98 ? -13.774 -5.560 0.254 1.00 91.00 98 ASP A N 1
ATOM 774 C CA . ASP A 1 98 ? -14.028 -4.713 -0.917 1.00 91.00 98 ASP A CA 1
ATOM 775 C C . ASP A 1 98 ? -14.015 -3.200 -0.646 1.00 91.00 98 ASP A C 1
ATOM 777 O O . ASP A 1 98 ? -14.288 -2.390 -1.538 1.00 91.00 98 ASP A O 1
ATOM 781 N N . PHE A 1 99 ? -13.638 -2.774 0.562 1.00 91.00 99 PHE A N 1
ATOM 782 C CA . PHE A 1 99 ? -13.533 -1.357 0.872 1.00 91.00 99 PHE A CA 1
ATOM 783 C C . PHE A 1 99 ? -12.300 -0.737 0.205 1.00 91.00 99 PHE A C 1
ATOM 785 O O . PHE A 1 99 ? -11.222 -1.326 0.184 1.00 91.00 99 PHE A O 1
ATOM 792 N N . MET A 1 100 ? -12.430 0.474 -0.338 1.00 89.81 100 MET A N 1
ATOM 793 C CA . MET A 1 100 ? -11.329 1.130 -1.051 1.00 89.81 100 MET A CA 1
ATOM 794 C C . MET A 1 100 ? -10.178 1.499 -0.110 1.00 89.81 100 MET A C 1
ATOM 796 O O . MET A 1 100 ? -10.383 2.132 0.931 1.00 89.81 100 MET A O 1
ATOM 800 N N . ILE A 1 101 ? -8.953 1.182 -0.525 1.00 90.44 101 ILE A N 1
ATOM 801 C CA . ILE A 1 101 ? -7.735 1.603 0.168 1.00 90.44 101 ILE A CA 1
ATOM 802 C C . ILE A 1 101 ? -7.503 3.102 -0.070 1.00 90.44 101 ILE A C 1
ATOM 804 O O . ILE A 1 101 ? -7.372 3.556 -1.209 1.00 90.44 101 ILE A O 1
ATOM 808 N N . LYS A 1 10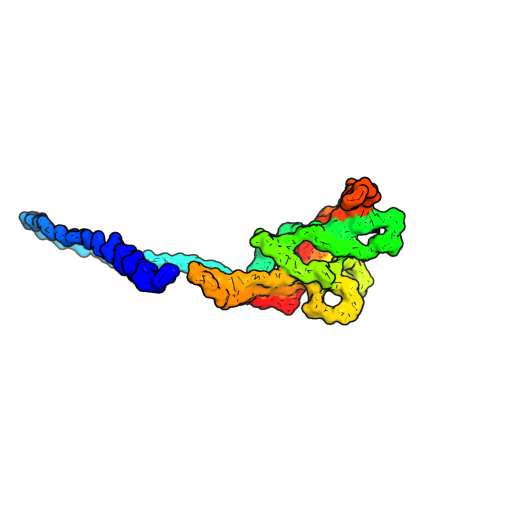2 ? -7.423 3.884 1.012 1.00 89.00 102 LYS A N 1
ATOM 809 C CA . LYS A 1 102 ? -7.116 5.325 0.981 1.00 89.00 102 LYS A CA 1
ATOM 810 C C . LYS A 1 102 ? -5.614 5.569 1.198 1.00 89.00 102 LYS A C 1
ATOM 812 O O . LYS A 1 102 ? -4.888 4.676 1.626 1.00 89.00 102 LYS A O 1
ATOM 817 N N . GLY A 1 103 ? -5.148 6.791 0.918 1.00 83.00 103 GLY A N 1
ATOM 818 C CA . GLY A 1 103 ? -3.750 7.208 1.137 1.00 83.00 103 GLY A CA 1
ATOM 819 C C . GLY A 1 103 ? -2.775 6.854 0.004 1.00 83.00 103 GLY A C 1
ATOM 820 O O . GLY A 1 103 ? -1.591 7.182 0.068 1.00 83.00 103 GLY A O 1
ATOM 821 N N . THR A 1 104 ? -3.266 6.256 -1.084 1.00 81.38 104 THR A N 1
ATOM 822 C CA . THR A 1 104 ? -2.462 5.897 -2.267 1.00 81.38 104 THR A CA 1
ATOM 823 C C . THR A 1 104 ? -1.868 7.112 -2.985 1.00 81.38 104 THR A C 1
ATOM 825 O O . THR A 1 104 ? -0.779 7.025 -3.534 1.00 81.38 104 THR A O 1
ATOM 828 N N . SER A 1 105 ? -2.529 8.273 -2.937 1.00 79.25 105 SER A N 1
ATOM 829 C CA . SER A 1 105 ? -2.055 9.510 -3.576 1.00 79.25 105 SER A CA 1
ATOM 830 C C . SER A 1 105 ? -0.948 10.241 -2.809 1.00 79.25 105 SER A C 1
ATOM 832 O O . SER A 1 105 ? -0.388 11.204 -3.327 1.00 79.25 105 SER A O 1
ATOM 834 N N . SER A 1 106 ? -0.653 9.842 -1.568 1.00 81.94 106 SER A N 1
ATOM 835 C CA . SER A 1 106 ? 0.437 10.403 -0.754 1.00 81.94 106 SER A CA 1
ATOM 836 C C . SER A 1 106 ? 1.578 9.412 -0.523 1.00 81.94 106 SER A C 1
ATOM 838 O O . SER A 1 106 ? 2.601 9.783 0.057 1.00 81.94 106 SER A O 1
ATOM 840 N N . THR A 1 107 ? 1.439 8.181 -1.018 1.00 87.00 107 THR A N 1
ATOM 841 C CA . THR A 1 107 ? 2.280 7.043 -0.648 1.00 87.00 107 THR A CA 1
ATOM 842 C C . THR A 1 107 ? 2.891 6.383 -1.875 1.00 87.00 107 THR A C 1
ATOM 844 O O . THR A 1 107 ? 2.176 5.949 -2.772 1.00 87.00 107 THR A O 1
ATOM 847 N N . LYS A 1 108 ? 4.216 6.248 -1.881 1.00 86.38 108 LYS A N 1
ATOM 848 C CA . LYS A 1 108 ? 4.955 5.406 -2.827 1.00 86.38 108 LYS A CA 1
ATOM 849 C C . LYS A 1 108 ? 5.644 4.269 -2.088 1.00 86.38 108 LYS A C 1
ATOM 851 O O . LYS A 1 108 ? 5.830 4.326 -0.873 1.00 86.38 108 LYS A O 1
ATOM 856 N N . ILE A 1 109 ? 6.039 3.245 -2.830 1.00 88.56 109 ILE A N 1
ATOM 857 C CA . ILE A 1 109 ? 6.870 2.158 -2.317 1.00 88.56 109 ILE A CA 1
ATOM 858 C C . ILE A 1 109 ? 8.234 2.195 -2.999 1.00 88.56 109 ILE A C 1
ATOM 860 O O . ILE A 1 109 ? 8.330 2.406 -4.207 1.00 88.56 109 ILE A O 1
ATOM 864 N N . GLU A 1 110 ? 9.296 2.003 -2.227 1.00 87.62 110 GLU A N 1
ATOM 865 C CA . GLU A 1 110 ? 10.674 2.047 -2.722 1.00 87.62 110 GLU A CA 1
ATOM 866 C C . GLU A 1 110 ? 11.473 0.879 -2.153 1.00 87.62 110 GLU A C 1
ATOM 868 O O . GLU A 1 110 ? 11.259 0.486 -1.007 1.00 87.62 110 GLU A O 1
ATOM 873 N N . MET A 1 111 ? 12.414 0.336 -2.930 1.00 89.44 111 MET A N 1
ATOM 874 C CA . MET A 1 111 ? 13.337 -0.676 -2.411 1.00 89.44 111 MET A CA 1
ATOM 875 C C . MET A 1 111 ? 14.141 -0.129 -1.225 1.00 89.44 111 MET A C 1
ATOM 877 O O . MET A 1 111 ? 14.512 1.052 -1.196 1.00 89.44 111 MET A O 1
ATOM 881 N N . GLY A 1 112 ? 14.436 -1.010 -0.268 1.00 90.50 112 GLY A N 1
ATOM 882 C CA . GLY A 1 112 ? 15.295 -0.706 0.871 1.00 90.50 112 GLY A CA 1
ATOM 883 C C . GLY A 1 112 ? 16.627 -0.110 0.419 1.00 90.50 112 GLY A C 1
ATOM 884 O O . GLY A 1 112 ? 17.332 -0.683 -0.411 1.00 90.50 112 GLY A O 1
ATOM 885 N N . SER A 1 113 ? 16.950 1.069 0.943 1.00 90.00 113 SER A N 1
ATOM 886 C CA . SER A 1 113 ? 18.115 1.863 0.519 1.00 90.00 113 SER A CA 1
ATOM 887 C C . SER A 1 113 ? 18.799 2.611 1.662 1.00 90.00 113 SER A C 1
ATOM 889 O O . SER A 1 113 ? 19.902 3.130 1.478 1.00 90.00 113 SER A O 1
ATOM 891 N N . LYS A 1 114 ? 18.184 2.664 2.849 1.00 91.62 114 LYS A N 1
ATOM 892 C CA . LYS A 1 114 ? 18.780 3.258 4.051 1.00 91.62 114 LYS A CA 1
ATOM 893 C C . LYS A 1 114 ? 19.459 2.198 4.915 1.00 91.62 114 LYS A C 1
ATOM 895 O O . LYS A 1 114 ? 19.141 1.013 4.859 1.00 91.62 114 LYS A O 1
ATOM 900 N N . THR A 1 115 ? 20.383 2.641 5.762 1.00 94.06 115 THR A N 1
ATOM 901 C CA . THR A 1 115 ? 21.017 1.787 6.773 1.00 94.06 115 THR A CA 1
ATOM 902 C C . THR A 1 115 ? 19.960 1.109 7.646 1.00 94.06 115 THR A C 1
ATOM 904 O O . THR A 1 115 ? 19.100 1.786 8.203 1.00 94.06 115 THR A O 1
ATOM 907 N N . GLY A 1 116 ? 20.048 -0.217 7.779 1.00 93.69 116 GLY A N 1
ATOM 908 C CA . GLY A 1 116 ? 19.102 -1.035 8.547 1.00 93.69 116 GLY A CA 1
ATOM 909 C C . GLY A 1 116 ? 17.935 -1.601 7.730 1.00 93.69 116 GLY A C 1
ATOM 910 O O . GLY A 1 116 ? 17.245 -2.487 8.220 1.00 93.69 116 GLY A O 1
ATOM 911 N N . GLU A 1 117 ? 17.734 -1.155 6.487 1.00 94.25 117 GLU A N 1
ATOM 912 C CA . GLU A 1 117 ? 16.692 -1.693 5.608 1.00 94.25 117 GLU A CA 1
ATOM 913 C C . GLU A 1 117 ? 17.170 -2.944 4.855 1.00 94.25 117 GLU A C 1
ATOM 915 O O . GLU A 1 117 ? 18.325 -3.047 4.431 1.00 94.25 117 GLU A O 1
ATOM 920 N N . ASN A 1 118 ? 16.260 -3.897 4.644 1.00 94.94 118 ASN A N 1
ATOM 921 C CA . ASN A 1 118 ? 16.504 -5.049 3.786 1.00 94.94 118 ASN A CA 1
ATOM 922 C C . ASN A 1 118 ? 16.359 -4.629 2.318 1.00 94.94 118 ASN A C 1
ATOM 924 O O . ASN A 1 118 ? 15.277 -4.250 1.874 1.00 94.94 118 ASN A O 1
ATOM 928 N N . ILE A 1 119 ? 17.440 -4.749 1.547 1.00 90.50 119 ILE A N 1
ATOM 929 C CA . ILE A 1 119 ? 17.483 -4.351 0.131 1.00 90.50 119 ILE A CA 1
ATOM 930 C C . ILE A 1 119 ? 16.531 -5.150 -0.772 1.00 90.50 119 ILE A C 1
ATOM 932 O O . ILE A 1 119 ? 16.239 -4.720 -1.882 1.00 90.50 119 ILE A O 1
ATOM 936 N N . ASN A 1 120 ? 16.043 -6.307 -0.315 1.00 90.75 120 ASN A N 1
ATOM 937 C CA . ASN A 1 120 ? 15.085 -7.130 -1.056 1.00 90.75 120 ASN A CA 1
ATOM 938 C C . ASN A 1 120 ? 13.623 -6.782 -0.734 1.00 90.75 120 ASN A C 1
ATOM 940 O O . ASN A 1 120 ? 12.713 -7.379 -1.313 1.00 90.75 120 ASN A O 1
ATOM 944 N N . TYR A 1 121 ? 13.386 -5.871 0.214 1.00 94.38 121 TYR A N 1
ATOM 945 C CA . TYR A 1 121 ? 12.054 -5.442 0.632 1.00 94.38 121 TYR A CA 1
ATOM 946 C C . TYR A 1 121 ? 11.740 -4.042 0.109 1.00 94.38 121 TYR A C 1
ATOM 948 O O . TYR A 1 121 ? 12.633 -3.254 -0.209 1.00 94.38 121 TYR A O 1
ATOM 956 N N . TYR A 1 122 ? 10.448 -3.748 0.018 1.00 92.94 122 TYR A N 1
ATOM 957 C CA . TYR A 1 122 ? 9.924 -2.447 -0.370 1.00 92.94 122 TYR A CA 1
ATOM 958 C C . TYR A 1 122 ? 9.308 -1.767 0.841 1.00 92.94 122 TYR A C 1
ATOM 960 O O . TYR A 1 122 ? 8.513 -2.362 1.561 1.00 92.94 122 TYR A O 1
ATOM 968 N N . TYR A 1 123 ? 9.659 -0.508 1.043 1.00 92.94 123 TYR A N 1
ATOM 969 C CA . TYR A 1 123 ? 9.228 0.298 2.170 1.00 92.94 123 TYR A CA 1
ATOM 970 C C . TYR A 1 123 ? 8.252 1.366 1.700 1.00 92.94 123 TYR A C 1
ATOM 972 O O . TYR A 1 123 ? 8.452 1.996 0.659 1.00 92.94 123 TYR A O 1
ATOM 980 N N . THR A 1 124 ? 7.214 1.589 2.498 1.00 91.62 124 THR A N 1
ATOM 981 C CA . THR A 1 124 ? 6.283 2.706 2.331 1.00 91.62 124 THR A CA 1
ATOM 982 C C . THR A 1 124 ? 7.020 4.031 2.566 1.00 91.62 124 THR A C 1
ATOM 984 O O . THR A 1 124 ? 7.716 4.200 3.569 1.00 91.62 124 THR A O 1
ATOM 987 N N . ARG A 1 125 ? 6.875 4.986 1.644 1.00 89.12 125 ARG A N 1
ATOM 988 C CA . ARG A 1 125 ? 7.509 6.313 1.663 1.00 89.12 125 ARG A CA 1
ATOM 989 C C . ARG A 1 125 ? 6.515 7.395 1.230 1.00 89.12 125 ARG A C 1
ATOM 991 O O . ARG A 1 125 ? 5.590 7.099 0.471 1.00 89.12 125 ARG A O 1
ATOM 998 N N . PRO A 1 126 ? 6.712 8.661 1.631 1.00 87.69 126 PRO A N 1
ATOM 999 C CA . PRO A 1 126 ? 5.892 9.746 1.116 1.00 87.69 126 PRO A CA 1
ATOM 1000 C C . PRO A 1 126 ? 6.246 10.041 -0.347 1.00 87.69 126 PRO A C 1
ATOM 1002 O O . PRO A 1 126 ? 7.421 10.036 -0.720 1.00 87.69 126 PRO A O 1
ATOM 1005 N N . ILE A 1 127 ? 5.244 10.361 -1.168 1.00 81.00 127 ILE A N 1
ATOM 1006 C CA . ILE A 1 127 ? 5.467 10.844 -2.545 1.00 81.00 127 ILE A CA 1
ATOM 1007 C C . ILE A 1 127 ? 6.175 12.205 -2.530 1.00 81.00 127 ILE A C 1
ATOM 1009 O O . ILE A 1 127 ? 7.091 12.438 -3.315 1.00 81.00 127 ILE A O 1
ATOM 1013 N N . PHE A 1 128 ? 5.796 13.086 -1.600 1.00 81.06 128 PHE A N 1
ATOM 1014 C CA . PHE A 1 128 ? 6.387 14.416 -1.471 1.00 81.06 128 PHE A CA 1
ATOM 1015 C C . PHE A 1 128 ? 7.454 14.451 -0.367 1.00 81.06 128 PHE A C 1
ATOM 1017 O O . PHE A 1 128 ? 7.143 14.151 0.792 1.00 81.06 128 PHE A O 1
ATOM 1024 N N . PRO A 1 129 ? 8.697 14.865 -0.678 1.00 77.50 129 PRO A N 1
ATOM 1025 C CA . PRO A 1 129 ? 9.726 15.074 0.333 1.00 77.50 129 PRO A CA 1
ATOM 1026 C C . PRO A 1 129 ? 9.260 16.063 1.410 1.00 77.50 129 PRO A C 1
ATOM 1028 O O . PRO A 1 129 ? 8.673 17.097 1.099 1.00 77.50 129 PRO A O 1
ATOM 1031 N N . GLY A 1 130 ? 9.532 15.760 2.681 1.00 76.56 130 GLY A N 1
ATOM 1032 C CA . GLY A 1 130 ? 9.173 16.626 3.812 1.00 76.56 130 GLY A CA 1
ATOM 1033 C C . GLY A 1 130 ? 7.738 16.471 4.324 1.00 76.56 130 GLY A C 1
ATOM 1034 O O . GLY A 1 130 ? 7.369 17.125 5.300 1.00 76.56 130 GLY A O 1
ATOM 1035 N N . MET A 1 131 ? 6.933 15.589 3.724 1.00 83.00 131 MET A N 1
ATOM 1036 C CA . MET A 1 131 ? 5.678 15.154 4.331 1.00 83.00 131 MET A CA 1
ATOM 1037 C C . MET A 1 131 ? 5.971 14.487 5.680 1.00 83.00 131 MET A C 1
ATOM 1039 O O . MET A 1 131 ? 6.864 13.644 5.780 1.00 83.00 131 MET A O 1
ATOM 1043 N N . LYS A 1 132 ? 5.230 14.885 6.721 1.00 81.06 132 LYS A N 1
ATOM 1044 C CA . LYS A 1 132 ? 5.342 14.257 8.041 1.00 81.06 132 LYS A CA 1
ATOM 1045 C C . LYS A 1 132 ? 5.049 12.774 7.927 1.00 81.06 132 LYS A C 1
ATOM 1047 O O . LYS A 1 132 ? 4.230 12.372 7.102 1.00 81.06 132 LYS A O 1
ATOM 1052 N N . GLU A 1 133 ? 5.684 11.997 8.792 1.00 72.56 133 GLU A N 1
ATOM 1053 C CA . GLU A 1 133 ? 5.515 10.553 8.775 1.00 72.56 133 GLU A CA 1
ATOM 1054 C C . GLU A 1 133 ? 4.034 10.173 8.875 1.00 72.56 133 GLU A C 1
ATOM 1056 O O . GLU A 1 133 ? 3.541 9.435 8.027 1.00 72.56 133 GLU A O 1
ATOM 1061 N N . ASP A 1 134 ? 3.285 10.820 9.768 1.00 77.56 134 ASP A N 1
ATOM 1062 C CA . ASP A 1 134 ? 1.849 10.592 10.020 1.00 77.56 134 ASP A CA 1
ATOM 1063 C C . ASP A 1 134 ? 0.917 10.888 8.841 1.00 77.56 134 ASP A C 1
ATOM 1065 O O . ASP A 1 134 ? -0.249 10.515 8.870 1.00 77.56 134 ASP A O 1
ATOM 1069 N N . ASN A 1 135 ? 1.418 11.504 7.771 1.00 81.06 135 ASN A N 1
ATOM 1070 C CA . ASN A 1 135 ? 0.593 11.968 6.658 1.00 81.06 135 ASN A CA 1
ATOM 1071 C C . ASN A 1 135 ? 0.616 11.035 5.431 1.00 81.06 135 ASN A C 1
ATOM 1073 O O . ASN A 1 135 ? -0.061 11.318 4.439 1.00 81.06 135 ASN A O 1
ATOM 1077 N N . TYR A 1 136 ? 1.387 9.943 5.466 1.00 88.06 136 TYR A N 1
ATOM 1078 C CA . TYR A 1 136 ? 1.410 8.941 4.397 1.00 88.06 136 TYR A CA 1
ATOM 1079 C C . TYR A 1 136 ? 1.263 7.516 4.942 1.00 88.06 136 TYR A C 1
ATOM 1081 O O . TYR A 1 136 ? 1.499 7.239 6.120 1.00 88.06 136 TYR A O 1
ATOM 1089 N N . GLY A 1 137 ? 0.856 6.602 4.069 1.00 90.75 137 GLY A N 1
ATOM 1090 C CA . GLY A 1 137 ? 0.524 5.211 4.362 1.00 90.75 137 GLY A CA 1
ATOM 1091 C C . GLY A 1 137 ? -0.830 4.820 3.775 1.00 90.75 137 GLY A C 1
ATOM 1092 O O . GLY A 1 137 ? -1.483 5.609 3.088 1.00 90.75 137 GLY A O 1
ATOM 1093 N N . PHE A 1 138 ? -1.244 3.589 4.051 1.00 92.69 138 PHE A N 1
ATOM 1094 C CA . PHE A 1 138 ? -2.513 3.038 3.580 1.00 92.69 138 PHE A CA 1
ATOM 1095 C C . PHE A 1 138 ? -3.533 3.069 4.708 1.00 92.69 138 PHE A C 1
ATOM 1097 O O . PHE A 1 138 ? -3.227 2.685 5.837 1.00 92.69 138 PHE A O 1
ATOM 1104 N N . ILE A 1 139 ? -4.732 3.552 4.394 1.00 93.25 139 ILE A N 1
ATOM 1105 C CA . ILE A 1 139 ? -5.757 3.849 5.393 1.00 93.25 139 ILE A CA 1
ATOM 1106 C C . ILE A 1 139 ? -7.038 3.084 5.060 1.00 93.25 139 ILE A C 1
ATOM 1108 O O . ILE A 1 139 ? -7.544 3.143 3.933 1.00 93.25 139 ILE A O 1
ATOM 1112 N N . TYR A 1 140 ? -7.568 2.397 6.065 1.00 95.56 140 TYR A N 1
ATOM 1113 C CA . TYR A 1 140 ? -8.922 1.862 6.104 1.00 95.56 140 TYR A CA 1
ATOM 1114 C C . TYR A 1 140 ? -9.793 2.781 6.954 1.00 95.56 140 TYR A C 1
ATOM 1116 O O . TYR A 1 140 ? -9.361 3.254 8.004 1.00 95.56 140 TYR A O 1
ATOM 1124 N N . SER A 1 141 ? -11.020 3.049 6.509 1.00 94.44 141 SER A N 1
ATOM 1125 C CA . SER A 1 141 ? -11.972 3.828 7.305 1.00 94.44 141 SER A CA 1
ATOM 1126 C C . SER A 1 141 ? -13.402 3.538 6.843 1.00 94.44 141 SER A C 1
ATOM 1128 O O . SER A 1 141 ? -13.784 3.908 5.728 1.00 94.44 141 SER A O 1
ATOM 1130 N N . LYS A 1 142 ? -14.171 2.828 7.677 1.00 94.50 142 LYS A N 1
ATOM 1131 C CA . LYS A 1 142 ? -15.537 2.368 7.387 1.00 94.50 142 LYS A CA 1
ATOM 1132 C C . LYS A 1 142 ? -16.468 2.711 8.543 1.00 94.50 142 LYS A C 1
ATOM 1134 O O . LYS A 1 142 ? -16.214 2.343 9.686 1.00 94.50 142 LYS A O 1
ATOM 1139 N N . LYS A 1 143 ? -17.581 3.374 8.227 1.00 94.19 143 LYS A N 1
ATOM 1140 C CA . LYS A 1 143 ? -18.639 3.665 9.202 1.00 94.19 143 LYS A CA 1
ATOM 1141 C C . LYS A 1 143 ? -19.370 2.388 9.589 1.00 94.19 143 LYS A C 1
ATOM 1143 O O . LYS A 1 143 ? -19.756 1.619 8.709 1.00 94.19 143 LYS A O 1
ATOM 1148 N N . ILE A 1 144 ? -19.603 2.218 10.883 1.00 93.31 144 ILE A N 1
ATOM 1149 C CA . ILE A 1 144 ? -20.422 1.137 11.424 1.00 93.31 144 ILE A CA 1
ATOM 1150 C C . ILE A 1 144 ? -21.817 1.689 11.682 1.00 93.31 144 ILE A C 1
ATOM 1152 O O . ILE A 1 144 ? -21.972 2.751 12.288 1.00 93.31 144 ILE A O 1
ATOM 1156 N N . ILE A 1 145 ? -22.819 0.999 11.145 1.00 92.69 145 ILE A N 1
ATOM 1157 C CA . ILE A 1 145 ? -24.214 1.424 11.166 1.00 92.69 145 ILE A CA 1
ATOM 1158 C C . ILE A 1 145 ? -25.042 0.260 11.707 1.00 92.69 145 ILE A C 1
ATOM 1160 O O . ILE A 1 145 ? -24.855 -0.872 11.258 1.00 92.69 145 ILE A O 1
ATOM 1164 N N . ASP A 1 146 ? -25.920 0.529 12.671 1.00 92.38 146 ASP A N 1
ATOM 1165 C CA . ASP A 1 146 ? -26.838 -0.478 13.206 1.00 92.38 146 ASP A CA 1
ATOM 1166 C C . ASP A 1 146 ? -27.967 -0.823 12.216 1.00 92.38 146 ASP A C 1
ATOM 1168 O O . ASP A 1 146 ? -28.107 -0.236 11.139 1.00 92.38 146 ASP A O 1
ATOM 1172 N N . VAL A 1 147 ? -28.809 -1.790 12.587 1.00 92.62 147 VAL A N 1
ATOM 1173 C CA . VAL A 1 147 ? -29.932 -2.234 11.745 1.00 92.62 147 VAL A CA 1
ATOM 1174 C C . VAL A 1 147 ? -31.014 -1.158 11.570 1.00 92.62 147 VAL A C 1
ATOM 1176 O O . VAL A 1 147 ? -31.844 -1.263 10.668 1.00 92.62 147 VAL A O 1
ATOM 1179 N N . GLN A 1 148 ? -31.009 -0.120 12.407 1.00 93.94 148 GLN A N 1
ATOM 1180 C CA . GLN A 1 148 ? -31.917 1.024 12.359 1.00 93.94 148 GLN A CA 1
ATOM 1181 C C . GLN A 1 148 ? -31.356 2.194 11.532 1.00 93.94 148 GLN A C 1
ATOM 1183 O O . GLN A 1 148 ? -32.081 3.156 11.274 1.00 93.94 148 GLN A O 1
ATOM 1188 N N . GLY A 1 149 ? -30.101 2.119 11.080 1.00 92.75 149 GLY A N 1
ATOM 1189 C CA . GLY A 1 149 ? -29.444 3.171 10.307 1.00 92.75 149 GLY A CA 1
ATOM 1190 C C . GLY A 1 149 ? -28.681 4.206 11.144 1.00 92.75 149 GLY A C 1
ATOM 1191 O O . GLY A 1 149 ? -28.234 5.211 10.585 1.00 92.75 149 GLY A O 1
ATOM 1192 N N . ASN A 1 150 ? -28.510 3.999 12.452 1.00 94.31 150 ASN A N 1
ATOM 1193 C CA . ASN A 1 150 ? -27.721 4.888 13.302 1.00 94.31 150 ASN A CA 1
ATOM 1194 C C . ASN A 1 150 ? -26.229 4.593 13.152 1.00 94.31 150 ASN A C 1
ATOM 1196 O O . ASN A 1 150 ? -25.804 3.441 13.142 1.00 94.31 150 ASN A O 1
ATOM 1200 N N . VAL A 1 151 ? -25.418 5.648 13.074 1.00 94.00 151 VAL A N 1
ATOM 1201 C CA . VAL A 1 151 ? -23.957 5.520 13.033 1.00 94.00 151 VAL A CA 1
ATOM 1202 C C . VAL A 1 151 ? -23.449 5.239 14.446 1.00 94.00 151 VAL A C 1
ATOM 1204 O O . VAL A 1 151 ? -23.547 6.106 15.311 1.00 94.00 151 VAL A O 1
ATOM 1207 N N . LEU A 1 152 ? -22.894 4.047 14.656 1.00 92.19 152 LEU A N 1
ATOM 1208 C CA . LEU A 1 152 ? -22.313 3.619 15.933 1.00 92.19 152 LEU A CA 1
ATOM 1209 C C . LEU A 1 152 ? -20.876 4.126 16.114 1.00 92.19 152 LEU A C 1
ATOM 1211 O O . LEU A 1 152 ? -20.424 4.338 17.233 1.00 92.19 152 LEU A O 1
ATOM 1215 N N . GLY A 1 153 ? -20.167 4.362 15.008 1.00 93.00 153 GLY A N 1
ATOM 1216 C CA . GLY A 1 153 ? -18.798 4.865 15.010 1.00 93.00 153 GLY A CA 1
ATOM 1217 C C . GLY A 1 153 ? -18.090 4.600 13.686 1.00 93.00 153 GLY A C 1
ATOM 1218 O O . GLY A 1 153 ? -18.729 4.420 12.642 1.00 93.00 153 GLY A O 1
ATOM 1219 N N . GLU A 1 154 ? -16.761 4.576 13.725 1.00 94.06 154 GLU A N 1
ATOM 1220 C CA . GLU A 1 154 ? -15.921 4.296 12.567 1.00 94.06 154 GLU A CA 1
ATOM 1221 C C . GLU A 1 154 ? -14.821 3.300 12.928 1.00 94.06 154 GLU A C 1
ATOM 1223 O O . GLU A 1 154 ? -14.062 3.517 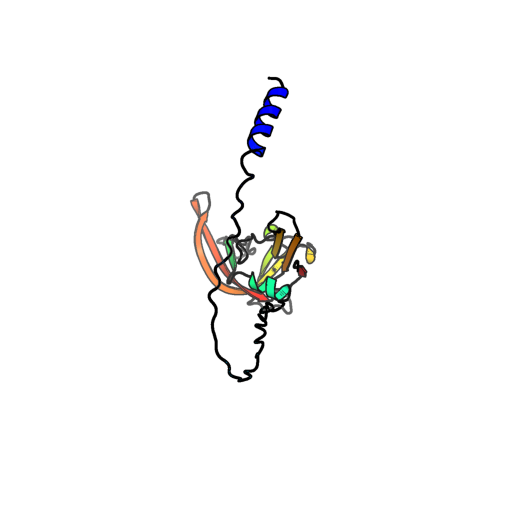13.866 1.00 94.06 154 GLU A O 1
ATOM 1228 N N . ASN A 1 155 ? -14.720 2.227 12.149 1.00 95.19 155 ASN A N 1
ATOM 1229 C CA . ASN A 1 155 ? -13.580 1.328 12.209 1.00 95.19 155 ASN A CA 1
ATOM 1230 C C . ASN A 1 155 ? -12.486 1.896 11.307 1.00 95.19 155 ASN A C 1
ATOM 1232 O O . ASN A 1 155 ? -12.712 2.079 10.103 1.00 95.19 155 ASN A O 1
ATOM 1236 N N . THR A 1 156 ? -11.310 2.167 11.865 1.00 95.94 156 THR A N 1
ATOM 1237 C CA . THR A 1 156 ? -10.189 2.767 11.144 1.00 95.94 156 THR A CA 1
ATOM 1238 C C . THR A 1 156 ? -8.875 2.076 11.469 1.00 95.94 156 THR A C 1
ATOM 1240 O O . THR A 1 156 ? -8.642 1.628 12.585 1.00 95.94 156 THR A O 1
ATOM 1243 N N . PHE A 1 157 ? -7.987 1.995 10.486 1.00 96.69 157 PHE A N 1
ATOM 1244 C CA . PHE A 1 157 ? -6.586 1.702 10.753 1.00 96.69 157 PHE A CA 1
ATOM 1245 C C . PHE A 1 157 ? -5.701 2.354 9.698 1.00 96.69 157 PHE A C 1
ATOM 1247 O O . PHE A 1 157 ? -6.108 2.565 8.550 1.00 96.69 157 PHE A O 1
ATOM 1254 N N . HIS A 1 158 ? -4.474 2.666 10.094 1.00 95.62 158 HIS A N 1
ATOM 1255 C CA . HIS A 1 158 ? -3.462 3.284 9.247 1.00 95.62 158 HIS A CA 1
ATOM 1256 C C . HIS A 1 158 ? -2.164 2.499 9.367 1.00 95.62 158 HIS A C 1
ATOM 1258 O O . HIS A 1 158 ? -1.630 2.331 10.461 1.00 95.62 158 HIS A O 1
ATOM 1264 N N . ILE A 1 159 ? -1.654 2.026 8.232 1.00 95.56 159 ILE A N 1
ATOM 1265 C CA . ILE A 1 159 ? -0.447 1.200 8.162 1.00 95.56 159 ILE A CA 1
ATOM 1266 C C . ILE A 1 159 ? 0.608 1.788 7.222 1.00 95.56 159 ILE A C 1
ATOM 1268 O O . ILE A 1 159 ? 0.294 2.454 6.226 1.00 95.56 159 ILE A O 1
ATOM 1272 N N . ARG A 1 160 ? 1.880 1.488 7.508 1.00 94.19 160 ARG A N 1
ATOM 1273 C CA . ARG A 1 160 ? 3.035 1.764 6.634 1.00 94.19 160 ARG A CA 1
ATOM 1274 C C . ARG A 1 160 ? 3.812 0.479 6.352 1.00 94.19 160 ARG A C 1
ATOM 1276 O O . ARG A 1 160 ? 4.949 0.318 6.809 1.00 94.19 160 ARG A O 1
ATOM 1283 N N . PRO A 1 161 ? 3.207 -0.432 5.587 1.00 94.38 161 PRO A N 1
ATOM 1284 C CA . PRO A 1 161 ? 3.708 -1.776 5.441 1.00 94.38 161 PRO A CA 1
ATOM 1285 C C . PRO A 1 161 ? 5.088 -1.823 4.785 1.00 94.38 161 PRO A C 1
ATOM 1287 O O . PRO A 1 161 ? 5.452 -0.986 3.947 1.00 94.38 161 PRO A O 1
ATOM 1290 N N . VAL A 1 162 ? 5.835 -2.853 5.163 1.00 95.44 162 VAL A N 1
ATOM 1291 C CA . VAL A 1 162 ? 7.004 -3.354 4.447 1.00 95.44 162 VAL A CA 1
ATOM 1292 C C . VAL A 1 162 ? 6.558 -4.540 3.616 1.00 95.44 162 VAL A C 1
ATOM 1294 O O . VAL A 1 162 ? 5.882 -5.446 4.104 1.00 95.44 162 VAL A O 1
ATOM 1297 N N . PHE A 1 163 ? 6.954 -4.541 2.354 1.00 95.00 163 PHE A N 1
ATOM 1298 C CA . PHE A 1 163 ? 6.537 -5.528 1.381 1.00 95.00 163 PHE A CA 1
ATOM 1299 C C . PHE A 1 163 ? 7.696 -6.404 0.912 1.00 95.00 163 PHE A C 1
ATOM 1301 O O . PHE A 1 163 ? 8.836 -5.952 0.795 1.00 95.00 163 PHE A O 1
ATOM 1308 N N . ARG A 1 164 ? 7.381 -7.638 0.523 1.00 94.06 164 ARG A N 1
ATOM 1309 C CA . ARG A 1 164 ? 8.282 -8.540 -0.205 1.00 94.06 164 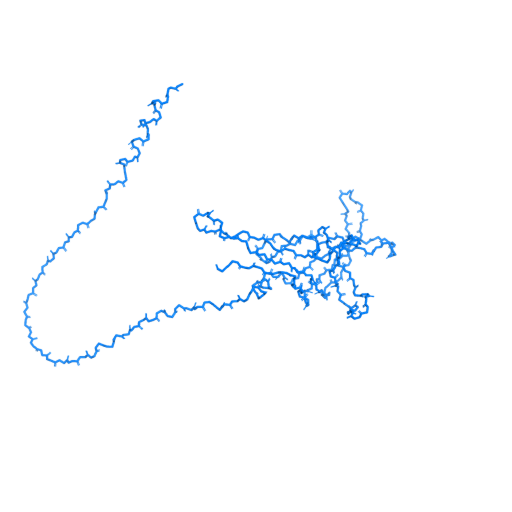ARG A CA 1
ATOM 1310 C C . ARG A 1 164 ? 7.686 -8.896 -1.560 1.00 94.06 164 ARG A C 1
ATOM 1312 O O . ARG A 1 164 ? 6.492 -9.176 -1.653 1.00 94.06 164 ARG A O 1
ATOM 1319 N N . ILE A 1 165 ? 8.528 -8.929 -2.594 1.00 91.19 165 ILE A N 1
ATOM 1320 C CA . ILE A 1 165 ? 8.124 -9.373 -3.933 1.00 91.19 165 ILE A CA 1
ATOM 1321 C C . ILE A 1 165 ? 7.793 -10.868 -3.925 1.00 91.19 165 ILE A C 1
ATOM 1323 O O . ILE A 1 165 ? 8.564 -11.688 -3.422 1.00 91.19 165 ILE A O 1
ATOM 1327 N N . ILE A 1 166 ? 6.665 -11.209 -4.548 1.00 92.56 166 ILE A N 1
ATOM 1328 C CA . ILE A 1 166 ? 6.335 -12.569 -4.985 1.00 92.56 166 ILE A CA 1
ATOM 1329 C C . ILE A 1 166 ? 6.538 -12.699 -6.493 1.00 92.56 166 ILE A C 1
ATOM 1331 O O . ILE A 1 166 ? 7.191 -13.637 -6.942 1.00 92.56 166 ILE A O 1
ATOM 1335 N N . TYR A 1 167 ? 6.011 -11.744 -7.264 1.00 90.50 167 TYR A N 1
ATOM 1336 C CA . TYR A 1 167 ? 6.133 -11.731 -8.719 1.00 90.50 167 TYR A CA 1
ATOM 1337 C C . TYR A 1 167 ? 6.551 -10.357 -9.222 1.00 90.50 167 TYR A C 1
ATOM 1339 O O . TYR A 1 167 ? 6.034 -9.335 -8.776 1.00 90.50 167 TYR A O 1
ATOM 1347 N N . ASP A 1 168 ? 7.458 -10.362 -10.190 1.00 88.75 168 ASP A N 1
ATOM 1348 C CA . ASP A 1 168 ? 7.925 -9.187 -10.909 1.00 88.75 168 ASP A CA 1
ATOM 1349 C C . ASP A 1 168 ? 7.901 -9.515 -12.398 1.00 88.75 168 ASP A C 1
ATOM 1351 O O . ASP A 1 168 ? 8.529 -10.473 -12.852 1.00 88.75 168 ASP A O 1
ATOM 1355 N N . THR A 1 169 ? 7.080 -8.803 -13.158 1.00 88.31 169 THR A N 1
ATOM 1356 C CA . THR A 1 169 ? 6.883 -9.092 -14.578 1.00 88.31 169 THR A CA 1
ATOM 1357 C C . THR A 1 169 ? 6.738 -7.804 -15.356 1.00 88.31 169 THR A C 1
ATOM 1359 O O . THR A 1 169 ? 5.923 -6.956 -15.012 1.00 88.31 169 THR A O 1
ATOM 1362 N N . VAL A 1 170 ? 7.481 -7.685 -16.452 1.00 87.38 170 VAL A N 1
ATOM 1363 C CA . VAL A 1 170 ? 7.339 -6.585 -17.408 1.00 87.38 170 VAL A CA 1
ATOM 1364 C C . VAL A 1 170 ? 6.509 -7.065 -18.590 1.00 87.38 170 VAL A C 1
ATOM 1366 O O . VAL A 1 170 ? 6.732 -8.163 -19.101 1.00 87.38 170 VAL A O 1
ATOM 1369 N N . LYS A 1 171 ? 5.536 -6.257 -19.006 1.00 86.12 171 LYS A N 1
ATOM 1370 C CA . LYS A 1 171 ? 4.666 -6.522 -20.152 1.00 86.12 171 LYS A CA 1
ATOM 1371 C C . LYS A 1 171 ? 4.639 -5.322 -21.083 1.00 86.12 171 LYS A C 1
ATOM 1373 O O . LYS A 1 171 ? 4.655 -4.187 -20.616 1.00 86.12 171 LYS A O 1
ATOM 1378 N N . ASP A 1 172 ? 4.546 -5.587 -22.378 1.00 86.50 172 ASP A N 1
ATOM 1379 C CA . ASP A 1 172 ? 4.199 -4.569 -23.362 1.00 86.50 172 ASP A CA 1
ATOM 1380 C C . ASP A 1 172 ? 2.681 -4.349 -23.339 1.00 86.50 172 ASP A C 1
ATOM 1382 O O . ASP A 1 172 ? 1.894 -5.288 -23.479 1.00 86.50 172 ASP A O 1
ATOM 1386 N N . GLU A 1 173 ? 2.264 -3.103 -23.159 1.00 85.25 173 GLU A N 1
ATOM 1387 C CA . GLU A 1 173 ? 0.870 -2.670 -23.162 1.00 85.25 173 GLU A CA 1
ATOM 1388 C C . GLU A 1 173 ? 0.677 -1.482 -24.100 1.00 85.25 173 GLU A C 1
ATOM 1390 O O . GLU A 1 173 ? 1.624 -0.980 -24.702 1.00 85.25 173 GLU A O 1
ATOM 1395 N N . LYS A 1 174 ? -0.569 -1.036 -24.257 1.00 83.00 174 LYS A N 1
ATOM 1396 C CA . LYS A 1 174 ? -0.884 0.194 -24.982 1.00 83.00 174 LYS A CA 1
ATOM 1397 C C . LYS A 1 174 ? -1.421 1.227 -24.010 1.00 83.00 174 LYS A C 1
ATOM 1399 O O . LYS A 1 174 ? -2.305 0.916 -23.213 1.00 83.00 174 LYS A O 1
ATOM 1404 N N . ASN A 1 175 ? -0.917 2.454 -24.096 1.00 80.44 175 ASN A N 1
ATOM 1405 C CA . ASN A 1 175 ? -1.486 3.568 -23.346 1.00 80.44 175 ASN A CA 1
ATOM 1406 C C . ASN A 1 175 ? -2.893 3.927 -23.885 1.00 80.44 175 ASN A C 1
ATOM 1408 O O . ASN A 1 175 ? -3.366 3.382 -24.887 1.00 80.44 175 ASN A O 1
ATOM 1412 N N . LYS A 1 176 ? -3.565 4.899 -23.256 1.00 77.38 176 LYS A N 1
ATOM 1413 C CA . LYS A 1 176 ? -4.907 5.359 -23.672 1.00 77.38 176 LYS A CA 1
ATOM 1414 C C . LYS A 1 176 ? -4.979 5.965 -25.085 1.00 77.38 176 LYS A C 1
ATOM 1416 O O . LYS A 1 176 ? -6.077 6.158 -25.598 1.00 77.38 176 LYS A O 1
ATOM 1421 N N . TRP A 1 177 ? -3.837 6.279 -25.694 1.00 82.69 177 TRP A N 1
ATOM 1422 C CA . TRP A 1 177 ? -3.712 6.799 -27.058 1.00 82.69 177 TRP A CA 1
ATOM 1423 C C . TRP A 1 177 ? -3.303 5.719 -28.076 1.00 82.69 177 TRP A C 1
ATOM 1425 O O . TRP A 1 177 ? -3.308 5.979 -29.275 1.00 82.69 177 TRP A O 1
ATOM 1435 N N . GLY A 1 178 ? -3.031 4.492 -27.617 1.00 82.50 178 GLY A N 1
ATOM 1436 C CA . GLY A 1 178 ? -2.676 3.349 -28.454 1.00 82.50 178 GLY A CA 1
ATOM 1437 C C . GLY A 1 178 ? -1.175 3.143 -28.667 1.00 82.50 178 GLY A C 1
ATOM 1438 O O . GLY A 1 178 ? -0.813 2.176 -29.344 1.00 82.50 178 GLY A O 1
ATOM 1439 N N . ASP A 1 179 ? -0.318 3.988 -28.087 1.00 81.31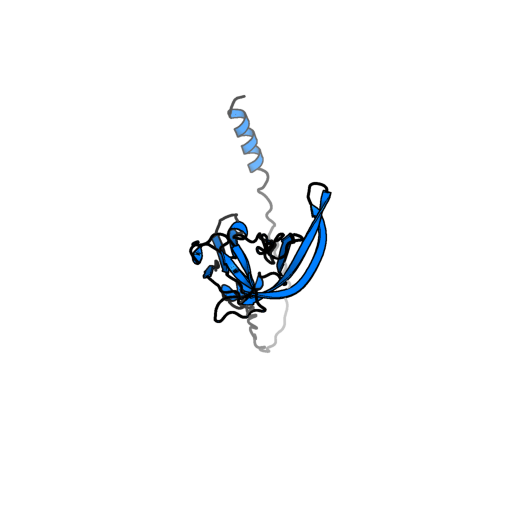 179 ASP A N 1
ATOM 1440 C CA . ASP A 1 179 ? 1.136 3.849 -28.205 1.00 81.31 179 ASP A CA 1
ATOM 1441 C C . ASP A 1 179 ? 1.642 2.688 -27.340 1.00 81.31 179 ASP A C 1
ATOM 1443 O O . ASP A 1 179 ? 1.129 2.492 -26.229 1.00 81.31 179 ASP A O 1
ATOM 1447 N N . PRO A 1 180 ? 2.641 1.922 -27.815 1.00 81.56 180 PRO A N 1
ATOM 1448 C CA . PRO A 1 180 ? 3.247 0.861 -27.029 1.00 81.56 180 PRO A CA 1
ATOM 1449 C C . PRO A 1 180 ? 3.997 1.448 -25.829 1.00 81.56 180 PRO A C 1
ATOM 1451 O O . PRO A 1 180 ? 4.831 2.339 -25.977 1.00 81.56 180 PRO A O 1
ATOM 1454 N N . ILE A 1 181 ? 3.715 0.910 -24.649 1.00 81.88 181 ILE A N 1
ATOM 1455 C CA . ILE A 1 181 ? 4.401 1.208 -23.391 1.00 81.88 181 ILE A CA 1
ATOM 1456 C C . ILE A 1 181 ? 4.851 -0.101 -22.751 1.00 81.88 181 ILE A C 1
ATOM 1458 O O . ILE A 1 181 ? 4.231 -1.142 -22.960 1.00 81.88 181 ILE A O 1
ATOM 1462 N N . LYS A 1 182 ? 5.897 -0.063 -21.929 1.00 83.31 182 LYS A N 1
ATOM 1463 C CA . LYS A 1 182 ? 6.233 -1.186 -21.050 1.00 83.31 182 LYS A CA 1
ATOM 1464 C C . LYS A 1 182 ? 5.695 -0.899 -19.662 1.00 83.31 182 LYS A C 1
ATOM 1466 O O . LYS A 1 182 ? 5.897 0.184 -19.127 1.00 83.31 182 LYS A O 1
ATOM 1471 N N . VAL A 1 183 ? 5.037 -1.877 -19.059 1.00 83.88 183 VAL A N 1
ATOM 1472 C CA . VAL A 1 183 ? 4.521 -1.789 -17.694 1.00 83.88 183 VAL A CA 1
ATOM 1473 C C . VAL A 1 183 ? 5.124 -2.919 -16.876 1.00 83.88 183 VAL A C 1
ATOM 1475 O O . VAL A 1 183 ? 5.013 -4.093 -17.230 1.00 83.88 183 VAL A O 1
ATOM 1478 N N . ARG A 1 184 ? 5.770 -2.568 -15.767 1.00 85.19 184 ARG A N 1
ATOM 1479 C CA . ARG A 1 184 ? 6.221 -3.508 -14.743 1.00 85.19 184 ARG A CA 1
ATOM 1480 C C . ARG A 1 184 ? 5.111 -3.704 -13.725 1.00 85.19 184 ARG A C 1
ATOM 1482 O O . ARG A 1 184 ? 4.588 -2.742 -13.169 1.00 85.19 184 ARG A O 1
ATOM 1489 N N . TYR A 1 185 ? 4.788 -4.960 -13.472 1.00 86.25 185 TYR A N 1
ATOM 1490 C CA . TYR A 1 185 ? 3.832 -5.417 -12.481 1.00 86.25 185 TYR A CA 1
ATOM 1491 C C . TYR A 1 185 ? 4.574 -6.067 -11.325 1.00 86.25 185 TYR A C 1
ATOM 1493 O O . TYR A 1 185 ? 5.275 -7.061 -11.515 1.00 86.25 185 TYR A O 1
ATOM 1501 N N . LEU A 1 186 ? 4.378 -5.519 -10.132 1.00 87.31 186 LEU A N 1
ATOM 1502 C CA . LEU A 1 186 ? 4.942 -6.025 -8.890 1.00 87.31 186 LEU A CA 1
ATOM 1503 C C . LEU A 1 186 ? 3.808 -6.575 -8.031 1.00 87.31 186 LEU A C 1
ATOM 1505 O O . LEU A 1 186 ? 2.964 -5.816 -7.560 1.00 87.31 186 LEU A O 1
ATOM 1509 N N . SER A 1 187 ? 3.785 -7.893 -7.838 1.00 90.38 187 SER A N 1
ATOM 1510 C CA . SER A 1 187 ? 2.901 -8.545 -6.867 1.00 90.38 187 SER A CA 1
ATOM 1511 C C . SER A 1 187 ? 3.657 -8.748 -5.565 1.00 90.38 187 SER A C 1
ATOM 1513 O O . SER A 1 187 ? 4.711 -9.391 -5.543 1.00 90.38 187 SER A O 1
ATOM 1515 N N . LEU A 1 188 ? 3.121 -8.186 -4.491 1.00 91.50 188 LEU A N 1
ATOM 1516 C CA . LEU A 1 188 ? 3.783 -8.038 -3.208 1.00 91.50 188 LEU A CA 1
ATOM 1517 C C . LEU A 1 188 ? 2.931 -8.612 -2.073 1.00 91.50 188 LEU A C 1
ATOM 1519 O O . LEU A 1 188 ? 1.704 -8.577 -2.135 1.00 91.50 188 LEU A O 1
ATOM 1523 N N . VAL A 1 189 ? 3.586 -9.059 -1.005 1.00 94.19 189 VAL A N 1
ATOM 1524 C CA . VAL A 1 189 ? 2.947 -9.370 0.286 1.00 94.19 189 VAL A CA 1
ATOM 1525 C C . VAL A 1 189 ? 3.490 -8.492 1.389 1.00 94.19 189 VAL A C 1
ATOM 1527 O O . VAL A 1 189 ? 4.667 -8.134 1.363 1.00 94.19 189 VAL A O 1
ATOM 1530 N N . ILE A 1 190 ? 2.637 -8.185 2.363 1.00 95.19 190 ILE A N 1
ATOM 1531 C CA . ILE A 1 190 ? 3.036 -7.512 3.597 1.00 95.19 190 ILE A CA 1
ATOM 1532 C C . ILE A 1 190 ? 3.884 -8.490 4.418 1.00 95.19 190 ILE A C 1
ATOM 1534 O O . ILE A 1 190 ? 3.489 -9.632 4.640 1.00 95.19 190 ILE A O 1
ATOM 1538 N N . VAL A 1 191 ? 5.068 -8.043 4.826 1.00 96.00 191 VAL A N 1
ATOM 1539 C CA . VAL A 1 191 ? 5.941 -8.746 5.779 1.00 96.00 191 VAL A CA 1
ATOM 1540 C C . VAL A 1 191 ? 5.790 -8.139 7.167 1.00 96.00 191 VAL A C 1
ATOM 1542 O O . VAL A 1 191 ? 5.762 -8.864 8.152 1.00 96.00 191 VAL A O 1
ATOM 1545 N N . GLU A 1 192 ? 5.665 -6.814 7.231 1.00 96.25 192 GLU A N 1
ATOM 1546 C CA . GLU A 1 192 ? 5.459 -6.061 8.467 1.00 96.25 192 GLU A CA 1
ATOM 1547 C C . GLU A 1 192 ? 4.384 -5.002 8.202 1.00 96.25 192 GLU A C 1
ATOM 1549 O O . GLU A 1 192 ? 4.561 -4.214 7.271 1.00 96.25 192 GLU A O 1
ATOM 1554 N N . PRO A 1 193 ? 3.275 -4.955 8.959 1.00 95.31 193 PRO A N 1
ATOM 1555 C CA . PRO A 1 193 ? 2.217 -3.968 8.725 1.00 95.31 193 PRO A CA 1
ATOM 1556 C C . PRO A 1 193 ? 2.624 -2.543 9.117 1.00 95.31 193 PRO A C 1
ATOM 1558 O O . PRO A 1 193 ? 2.270 -1.590 8.425 1.00 95.31 193 PRO A O 1
ATOM 1561 N N . ASN A 1 194 ? 3.386 -2.398 10.207 1.00 95.31 194 ASN A N 1
ATOM 1562 C CA . ASN A 1 194 ? 3.724 -1.121 10.849 1.00 95.31 194 ASN A CA 1
ATOM 1563 C C . ASN A 1 194 ? 2.492 -0.233 11.062 1.00 95.31 194 ASN A C 1
ATOM 1565 O O . ASN A 1 194 ? 2.273 0.751 10.347 1.00 95.31 194 ASN A O 1
ATOM 1569 N N . PHE A 1 195 ? 1.686 -0.611 12.052 1.00 95.25 195 PHE A N 1
ATOM 1570 C CA . PHE A 1 195 ? 0.531 0.165 12.480 1.00 95.25 195 PHE A CA 1
ATOM 1571 C C . PHE A 1 195 ? 0.949 1.538 13.010 1.00 95.25 195 PHE A C 1
ATOM 1573 O O . PHE A 1 195 ? 1.871 1.664 13.814 1.00 95.25 195 PHE A O 1
ATOM 1580 N N . ILE A 1 196 ? 0.251 2.564 12.535 1.00 94.88 196 ILE A N 1
ATOM 1581 C CA . ILE A 1 196 ? 0.342 3.948 13.011 1.00 94.88 196 ILE A CA 1
ATOM 1582 C C . ILE A 1 196 ? -0.814 4.231 13.967 1.00 94.88 196 ILE A C 1
ATOM 1584 O O . ILE A 1 196 ? -0.619 4.825 15.024 1.00 94.88 196 ILE A O 1
ATOM 1588 N N . SER A 1 197 ? -2.009 3.773 13.601 1.00 94.88 197 SER A N 1
ATOM 1589 C CA . SER A 1 197 ? -3.199 3.796 14.442 1.00 94.88 197 SER A CA 1
ATOM 1590 C C . SER A 1 197 ? -4.126 2.638 14.081 1.00 94.88 197 SER A C 1
ATOM 1592 O O . SER A 1 197 ? -4.130 2.160 12.941 1.00 94.88 197 SER A O 1
ATOM 1594 N N . CYS A 1 198 ? -4.914 2.202 15.058 1.00 96.44 198 CYS A N 1
ATOM 1595 C CA . CYS A 1 198 ? -5.996 1.247 14.880 1.00 96.44 198 CYS A CA 1
ATOM 1596 C C . CYS A 1 198 ? -7.105 1.585 15.879 1.00 96.44 198 CYS A C 1
ATOM 1598 O O . CYS A 1 198 ? -6.855 1.670 17.079 1.00 96.44 198 CYS A O 1
ATOM 1600 N N . GLU A 1 199 ? -8.316 1.795 15.376 1.00 95.19 199 GLU A N 1
ATOM 1601 C CA . GLU A 1 199 ? -9.518 2.030 16.169 1.00 95.19 199 GLU A CA 1
ATOM 1602 C C . GLU A 1 199 ? -10.634 1.130 15.639 1.00 95.19 199 GLU A C 1
ATOM 1604 O O . GLU A 1 199 ? -10.959 1.137 14.448 1.00 95.19 199 GLU A O 1
ATOM 1609 N N . LYS A 1 200 ? -11.233 0.346 16.530 1.00 93.19 200 LYS A N 1
ATOM 1610 C CA . LYS A 1 200 ? -12.352 -0.539 16.224 1.00 93.19 200 LYS A CA 1
ATOM 1611 C C . LYS A 1 200 ? -13.479 -0.208 17.192 1.00 93.19 200 LYS A C 1
ATOM 1613 O O . LYS A 1 200 ? -13.235 -0.043 18.381 1.00 93.19 200 LYS A O 1
ATOM 1618 N N . VAL A 1 201 ? -14.686 -0.067 16.661 1.00 88.25 201 VAL A N 1
ATOM 1619 C CA . VAL A 1 201 ? -15.901 0.044 17.466 1.00 88.25 201 VAL A CA 1
ATOM 1620 C C . VAL A 1 201 ? -16.189 -1.337 18.051 1.00 88.25 201 VAL A C 1
ATOM 1622 O O . VAL A 1 201 ? -16.234 -2.312 17.293 1.00 88.25 201 VAL A O 1
ATOM 1625 N N . ASP A 1 202 ? -16.323 -1.390 19.375 1.00 72.75 202 ASP A N 1
ATOM 1626 C CA . ASP A 1 202 ? -16.673 -2.593 20.142 1.00 72.75 202 ASP A CA 1
ATOM 1627 C C . ASP A 1 202 ? -18.116 -3.054 19.884 1.00 72.75 202 ASP A C 1
ATOM 1629 O O . ASP A 1 202 ? -19.014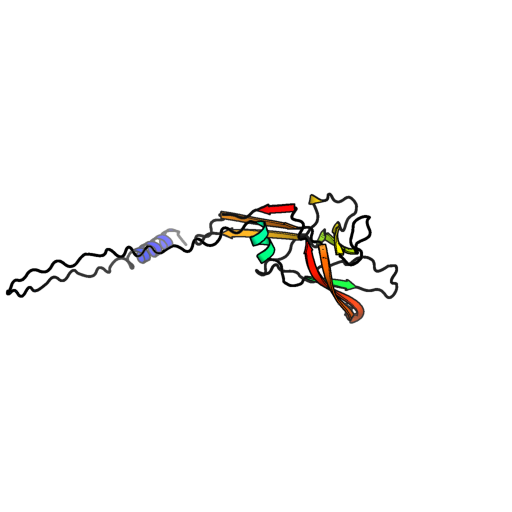 -2.183 19.757 1.00 72.75 202 ASP A O 1
#

Foldseek 3Di:
DDPVVVVVVVVVVVPPPDDDDDDDDDDDDDDDDDDDDDDDDPPPPPPPPPPPPPPPDDLVRVVVVQADQKFKFKFWDDPDNVPRFWRQFRPFDDTNVRHGKPQGNQWTWHADDDPPGDRQKIWIDGPDPPPDPVNHFIKDWDFDADPVGDTLDIWMWGWTFIKGFPDWDWDWDADPVRDTTIMIMTIIDGPDGHTPDGDDRD

Sequence (202 aa):
MKPTILLIILLVLISACSQVEPEINEEPVVAAAEEEHVQEEVVETVNETIEEQEPVITCEEWAESLFPMQWVFNQEVTDDPGLTKEILGLREGTWKDDFMIKGTSSTKIEMGSKTGENINYYYTRPIFPGMKEDNYGFIYSKKIIDVQGNVLGENTFHIRPVFRIIYDTVKDEKNKWGDPIKVRYLSLVIVEPNFISCEKVD

Secondary structure (DSSP, 8-state):
--TTTHHHHHHHSTTSS-----------------------------------------HHHHHHHTS-S-EEEEEEE-S-TTT-----EESS-B-TTSPBPB-TTTEEEEE--STT--TTEEEEEESSTT--GGG-SEEEEEEEE-TTS-EEEEEEEEE--EEEEEEEEEEEEE-TTS-EEEEEEEEEEEEE--EEEEE---

pLDDT: mean 73.73, std 22.68, range [27.3, 96.69]